Protein AF-A0A957C4C7-F1 (afdb_monomer)

pLDDT: mean 82.14, std 18.34, range [30.86, 97.81]

Mean predicted aligned error: 12.9 Å

Radius of gyration: 24.73 Å; Cα contacts (8 Å, |Δi|>4): 379; chains: 1; bounding box: 50×67×63 Å

Secondary structure (DSSP, 8-state):
--SS-EEEEEEETTTEEEEEEE----S--------------------PPEEEEE-S-HHHHHHHHHH--SSEEEEE-SHHHHHHHHHHH--SEEEEE--TT--PPPPHHHHTT-S-EEEE----HHHHHHHHT-SEEEEESP-HHHHHHHHHTTSS--EEEEE-S-HHHHHHHHHHHHHH-TT-EEEEESSHHHHHHHHHH---SEEEEEHHHHTTTHHHHHHHTSTT-TTS-EEEEEE------TTTT--EEEE-TT---HHHHHHHHHHHHHH------------------

Solvent-accessible surface area (backbone atoms only — not comparable to full-atom values): 17710 Å² total; per-residue (Å²): 134,93,64,87,43,52,76,53,73,54,72,45,93,96,78,49,74,50,79,47,74,48,66,70,76,85,72,84,81,76,79,77,70,81,81,76,91,73,85,87,79,96,74,86,78,78,79,60,51,28,28,36,32,42,42,73,35,66,66,48,55,52,53,47,48,74,75,42,77,80,42,49,74,43,81,32,70,51,77,85,56,43,64,61,48,44,72,71,54,62,37,72,31,36,38,32,65,44,65,43,86,61,79,77,69,86,54,66,74,60,37,72,69,65,43,37,34,34,42,33,50,67,86,48,48,51,57,53,9,60,77,63,74,36,74,35,43,44,54,56,83,82,48,54,67,61,52,42,59,56,51,57,74,72,52,89,66,42,34,35,37,35,30,27,68,50,65,68,60,46,51,49,51,50,51,36,47,44,71,67,38,76,76,47,46,73,46,83,18,60,45,70,70,51,35,58,54,45,53,75,77,48,80,51,54,31,38,37,31,25,51,82,61,36,68,90,38,60,57,57,58,60,45,47,70,40,91,90,43,64,81,48,47,32,38,38,47,28,69,68,73,57,82,68,77,59,58,69,60,49,51,78,48,80,46,44,69,89,56,78,55,73,68,56,51,52,54,48,49,53,54,49,57,74,70,57,74,88,81,80,80,74,75,78,72,81,78,78,81,82,75,91,129

Nearest PDB structures (foldseek):
  3cnb-assembly3_C  TM=6.548E-01  e=5.589E-04  Colwellia psychrerythraea 34H
  5lwk-assembly1_B  TM=5.799E-01  e=7.605E-02  Lacticaseibacillus paracasei
  5lwl-assembly1_B  TM=6.081E-01  e=1.322E-01  Lacticaseibacillus paracasei
  8vc9-assembly3_F  TM=7.702E-01  e=1.854E+00  Leptospira interrogans serovar Copenhageni
  6ymz-assembly5_E  TM=2.662E-01  e=9.433E-01  Pectobacterium atrosepticum SCRI1043

Foldseek 3Di:
DPAPKDWDKDDDPPPGIDIDIDGDDDDDDPPPDDDPDDDDDDDDDPPQAAEEEADQAVVVQVVCCVVPVRHDYDYDPDPVCVLVCCVVRVHQEYEYADDLPDPDDDDVVVQVSQHKYKYFHDDGQCVVCVVLVAQGEDAPPDALVNVLVVVVVLPDFQEEEEAALDPVVLVVVVVSVCVSDVSHHYHYDNELVSRVVVCVVDPGLEYEYECVRCPSPVSLVVQCVPPPRVPRHYYYYYHCPDPPPPVVSTDIDIDGNVDDDPVRVVVVVVVVVVVDDDDDPPPPDPPPPPDDD

Structure (mmCIF, N/CA/C/O backbone):
data_AF-A0A957C4C7-F1
#
_entry.id   AF-A0A957C4C7-F1
#
loop_
_atom_site.group_PDB
_atom_site.id
_atom_site.type_symbol
_atom_site.label_atom_id
_atom_site.label_alt_id
_atom_site.label_comp_id
_atom_site.label_asym_id
_atom_site.label_entity_id
_atom_site.label_seq_id
_atom_site.pdbx_PDB_ins_code
_atom_site.Cartn_x
_atom_site.Cartn_y
_atom_site.Cartn_z
_atom_site.occupancy
_atom_site.B_iso_or_equiv
_atom_site.auth_seq_id
_atom_site.auth_comp_id
_atom_site.auth_asym_id
_atom_site.auth_atom_id
_atom_site.pdbx_PDB_model_num
ATOM 1 N N . GLU A 1 1 ? -2.610 35.968 -12.569 1.00 49.56 1 GLU A N 1
ATOM 2 C CA . GLU A 1 1 ? -3.376 35.263 -13.619 1.00 49.56 1 GLU A CA 1
ATOM 3 C C . GLU A 1 1 ? -2.431 34.419 -14.480 1.00 49.56 1 GLU A C 1
ATOM 5 O O . GLU A 1 1 ? -1.895 34.923 -15.452 1.00 49.56 1 GLU A O 1
ATOM 10 N N . ALA A 1 2 ? -2.160 33.163 -14.102 1.00 53.53 2 ALA A N 1
ATOM 11 C CA . ALA A 1 2 ? -1.227 32.288 -14.839 1.00 53.53 2 ALA A CA 1
ATOM 12 C C . ALA A 1 2 ? -1.923 31.211 -15.703 1.00 53.53 2 ALA A C 1
ATOM 14 O O . ALA A 1 2 ? -1.260 30.520 -16.467 1.00 53.53 2 ALA A O 1
ATOM 15 N N . HIS A 1 3 ? -3.253 31.071 -15.600 1.00 52.88 3 HIS A N 1
ATOM 16 C CA . HIS A 1 3 ? -3.998 29.934 -16.169 1.00 52.88 3 HIS A CA 1
ATOM 17 C C . HIS A 1 3 ? -5.287 30.313 -16.927 1.00 52.88 3 HIS A C 1
ATOM 19 O O . HIS A 1 3 ? -6.131 29.455 -17.148 1.00 52.88 3 HIS A O 1
ATOM 25 N N . GLY A 1 4 ? -5.492 31.586 -17.298 1.00 64.62 4 GLY A N 1
ATOM 26 C CA . GLY A 1 4 ? -6.672 32.022 -18.077 1.00 64.62 4 GLY A CA 1
ATOM 27 C C . GLY A 1 4 ? -8.037 31.845 -17.386 1.00 64.62 4 GLY A C 1
ATOM 28 O O . GLY A 1 4 ? -9.076 31.985 -18.025 1.00 64.62 4 GLY A O 1
ATOM 29 N N . GLY A 1 5 ? -8.038 31.514 -16.094 1.00 74.31 5 GLY A N 1
ATOM 30 C CA . GLY A 1 5 ? -9.217 31.333 -15.253 1.00 74.31 5 GLY A CA 1
ATOM 31 C C . GLY A 1 5 ? -9.518 32.525 -14.340 1.00 74.31 5 GLY A C 1
ATOM 32 O O . GLY A 1 5 ? -8.699 33.434 -14.220 1.00 74.31 5 GLY A O 1
ATOM 33 N N . ARG A 1 6 ? -10.680 32.519 -13.670 1.00 79.69 6 ARG A N 1
ATOM 34 C CA . ARG A 1 6 ? -11.101 33.559 -12.702 1.00 79.69 6 ARG A CA 1
ATOM 35 C C . ARG A 1 6 ? -11.169 33.000 -11.287 1.00 79.69 6 ARG A C 1
ATOM 37 O O . ARG A 1 6 ? -11.641 31.884 -11.127 1.00 79.69 6 ARG A O 1
ATOM 44 N N . ILE A 1 7 ? -10.782 33.784 -10.282 1.00 85.69 7 ILE A N 1
ATOM 45 C CA . ILE A 1 7 ? -10.950 33.475 -8.850 1.00 85.69 7 ILE A CA 1
ATOM 46 C C . ILE A 1 7 ? -11.727 34.629 -8.206 1.00 85.69 7 ILE A C 1
ATOM 48 O O . ILE A 1 7 ? -11.418 35.786 -8.485 1.00 85.69 7 ILE A O 1
ATOM 52 N N . TRP A 1 8 ? -12.719 34.339 -7.366 1.00 89.00 8 TRP A N 1
ATOM 53 C CA . TRP A 1 8 ? -13.460 35.330 -6.581 1.00 89.00 8 TRP A CA 1
ATOM 54 C C . TRP A 1 8 ? -13.887 34.755 -5.227 1.00 89.00 8 TRP A C 1
ATOM 56 O O . TRP A 1 8 ? -13.822 33.547 -4.995 1.00 89.00 8 TRP A O 1
ATOM 66 N N . VAL A 1 9 ? -14.298 35.634 -4.316 1.00 84.44 9 VAL A N 1
ATOM 67 C CA . VAL A 1 9 ? -14.728 35.268 -2.966 1.00 84.44 9 VAL A CA 1
ATOM 68 C C . VAL A 1 9 ? -16.061 35.927 -2.647 1.00 84.44 9 VAL A C 1
ATOM 70 O O . VAL A 1 9 ? -16.264 37.106 -2.930 1.00 84.44 9 VAL A O 1
ATOM 73 N N . GLU A 1 10 ? -16.951 35.159 -2.036 1.00 86.81 10 GLU A N 1
ATOM 74 C CA . GLU A 1 10 ? -18.190 35.636 -1.434 1.00 86.81 10 GLU A CA 1
ATOM 75 C C . GLU A 1 10 ? -18.056 35.432 0.075 1.00 86.81 10 GLU A C 1
ATOM 77 O O . GLU A 1 10 ? -17.900 34.305 0.542 1.00 86.81 10 GLU A O 1
ATOM 82 N N . SER A 1 11 ? -18.034 36.518 0.847 1.00 83.44 11 SER A N 1
ATOM 83 C CA . SER A 1 11 ? -17.864 36.460 2.300 1.00 83.44 11 SER A CA 1
ATOM 84 C C . SER A 1 11 ? -18.913 37.313 2.992 1.00 83.44 11 SER A C 1
ATOM 86 O O . SER A 1 11 ? -19.169 38.446 2.581 1.00 83.44 11 SER A O 1
ATOM 88 N N . GLN A 1 12 ? -19.497 36.759 4.054 1.00 83.38 12 GLN A N 1
ATOM 89 C CA . GLN A 1 12 ? -20.338 37.488 4.990 1.00 83.38 12 GLN A CA 1
ATOM 90 C C . GLN A 1 12 ? -19.834 37.226 6.411 1.00 83.38 12 GLN A C 1
ATOM 92 O O . GLN A 1 12 ? -19.700 36.078 6.850 1.00 83.38 12 GLN A O 1
ATOM 97 N N . GLU A 1 13 ? -19.547 38.309 7.131 1.00 74.56 13 GLU A N 1
ATOM 98 C CA . GLU A 1 13 ? -19.012 38.266 8.488 1.00 74.56 13 GLU A CA 1
ATOM 99 C C . GLU A 1 13 ? -19.957 37.486 9.419 1.00 74.56 13 GLU A C 1
ATOM 101 O O . GLU A 1 13 ? -21.163 37.731 9.458 1.00 74.56 13 GLU A O 1
ATOM 106 N N . GLY A 1 14 ? -19.415 36.485 10.118 1.00 76.00 14 GLY A N 1
ATOM 107 C CA . GLY A 1 14 ? -20.173 35.588 11.000 1.00 76.00 14 GLY A CA 1
ATOM 108 C C . GLY A 1 14 ? -20.881 34.404 10.321 1.00 76.00 14 GLY A C 1
ATOM 109 O O . GLY A 1 14 ? -21.381 33.537 11.033 1.00 76.00 14 GLY A O 1
ATOM 110 N N . VAL A 1 15 ? -20.899 34.319 8.983 1.00 84.50 15 VAL A N 1
ATOM 111 C CA . VAL A 1 15 ? -21.521 33.208 8.221 1.00 84.50 15 VAL A CA 1
ATOM 112 C C . VAL A 1 15 ? -20.468 32.339 7.523 1.00 84.50 15 VAL A C 1
ATOM 114 O O . VAL A 1 15 ? -20.654 31.131 7.389 1.00 84.50 15 VAL A O 1
ATOM 117 N N . GLY A 1 16 ? -19.338 32.936 7.128 1.00 63.22 16 GLY A N 1
ATOM 118 C CA . GLY A 1 16 ? -18.210 32.249 6.495 1.00 63.22 16 GLY A CA 1
ATOM 119 C C . GLY A 1 16 ? -17.818 32.860 5.148 1.00 63.22 16 GLY A C 1
ATOM 120 O O . GLY A 1 16 ? -18.358 33.885 4.728 1.00 63.22 16 GLY A O 1
ATOM 121 N N . SER A 1 17 ? -16.863 32.220 4.470 1.00 77.19 17 SER A N 1
ATOM 122 C CA . SER A 1 17 ? -16.355 32.656 3.163 1.00 77.19 17 SER A CA 1
ATOM 123 C C . SER A 1 17 ? -16.366 31.499 2.166 1.00 77.19 17 SER A C 1
ATOM 125 O O . SER A 1 17 ? -15.864 30.417 2.466 1.00 77.19 17 SER A O 1
ATOM 127 N N . CYS A 1 18 ? -16.896 31.738 0.969 1.00 64.44 18 CYS A N 1
ATOM 128 C CA . CYS A 1 18 ? -16.849 30.827 -0.167 1.00 64.44 18 CYS A CA 1
ATOM 129 C C . CYS A 1 18 ? -15.839 31.346 -1.195 1.00 64.44 18 CYS A C 1
ATOM 131 O O . CYS A 1 18 ? -16.008 32.428 -1.754 1.00 64.44 18 CYS A O 1
ATOM 133 N N . PHE A 1 19 ? -14.783 30.573 -1.445 1.00 83.50 19 PHE A N 1
ATOM 134 C CA . PHE A 1 19 ? -13.795 30.869 -2.479 1.00 83.50 19 PHE A CA 1
ATOM 135 C C . PHE A 1 19 ? -14.134 30.056 -3.720 1.00 83.50 19 PHE A C 1
ATOM 137 O O . PHE A 1 19 ? -14.143 28.826 -3.674 1.00 83.50 19 PHE A O 1
ATOM 144 N N . THR A 1 20 ? -14.391 30.740 -4.827 1.00 73.19 20 THR A N 1
ATOM 145 C CA . THR A 1 20 ? -14.735 30.102 -6.095 1.00 73.19 20 THR A CA 1
ATOM 146 C C . THR A 1 20 ? -13.666 30.407 -7.125 1.00 73.19 20 THR A C 1
ATOM 148 O O . THR A 1 20 ? -13.131 31.515 -7.188 1.00 73.19 20 THR A O 1
ATOM 151 N N . PHE A 1 21 ? -13.358 29.425 -7.962 1.00 80.19 21 PHE A N 1
ATOM 152 C CA . PHE A 1 21 ? -12.539 29.650 -9.136 1.00 80.19 21 PHE A CA 1
ATOM 153 C C . PHE A 1 21 ? -13.070 28.891 -10.349 1.00 80.19 21 PHE A C 1
ATOM 155 O O . PHE A 1 21 ? -13.768 27.889 -10.235 1.00 80.19 21 PHE A O 1
ATOM 162 N N . SER A 1 22 ? -12.718 29.388 -11.527 1.00 76.75 22 SER A N 1
ATOM 163 C CA . SER A 1 22 ? -12.968 28.782 -12.829 1.00 76.75 22 SER A CA 1
ATOM 164 C C . SER A 1 22 ? -11.637 28.669 -13.552 1.00 76.75 22 SER A C 1
ATOM 166 O O . SER A 1 22 ? -10.853 29.614 -13.529 1.00 76.75 22 SER A O 1
ATOM 168 N N . LEU A 1 23 ? -11.373 27.530 -14.185 1.00 78.12 23 LEU A N 1
ATOM 169 C CA . LEU A 1 23 ? -10.228 27.339 -15.070 1.00 78.12 23 LEU A CA 1
ATOM 170 C C . LEU A 1 23 ? -10.758 26.932 -16.450 1.00 78.12 23 LEU A C 1
ATOM 172 O O . LEU A 1 23 ? -11.674 26.109 -16.516 1.00 78.12 23 LEU A O 1
ATOM 176 N N . PRO A 1 24 ? -10.224 27.492 -17.547 1.00 61.44 24 PRO A N 1
ATOM 177 C CA . PRO A 1 24 ? -10.548 27.020 -18.881 1.00 61.44 24 PRO A CA 1
ATOM 178 C C . PRO A 1 24 ? -10.037 25.585 -19.031 1.00 61.44 24 PRO A C 1
ATOM 180 O O . PRO A 1 24 ? -8.847 25.315 -18.886 1.00 61.44 24 PRO A O 1
ATOM 183 N N . ILE A 1 25 ? -10.952 24.657 -19.303 1.00 65.50 25 ILE A N 1
ATOM 184 C CA . ILE A 1 25 ? -10.604 23.281 -19.647 1.00 65.50 25 ILE A CA 1
ATOM 185 C C . ILE A 1 25 ? -10.166 23.236 -21.111 1.00 65.50 25 ILE A C 1
ATOM 187 O O . ILE A 1 25 ? -10.980 23.351 -22.029 1.00 65.50 25 ILE A O 1
ATOM 191 N N . SER A 1 26 ? -8.865 23.089 -21.333 1.00 53.16 26 SER A N 1
ATOM 192 C CA . SER A 1 26 ? -8.361 22.633 -22.622 1.00 53.16 26 SER A CA 1
ATOM 193 C C . SER A 1 26 ? -8.561 21.122 -22.668 1.00 53.16 26 SER A C 1
ATOM 195 O O . SER A 1 26 ? -7.967 20.405 -21.874 1.00 53.16 26 SER A O 1
ATOM 197 N N . GLU A 1 27 ? -9.413 20.689 -23.596 1.00 49.22 27 GLU A N 1
ATOM 198 C CA . GLU A 1 27 ? -9.791 19.305 -23.917 1.00 49.22 27 GLU A CA 1
ATOM 199 C C . GLU A 1 27 ? -11.030 18.742 -23.201 1.00 49.22 27 GLU A C 1
ATOM 201 O O . GLU A 1 27 ? -11.250 18.844 -21.996 1.00 49.22 27 GLU A O 1
ATOM 206 N N . ARG A 1 28 ? -11.911 18.181 -24.037 1.00 41.81 28 ARG A N 1
ATOM 207 C CA . ARG A 1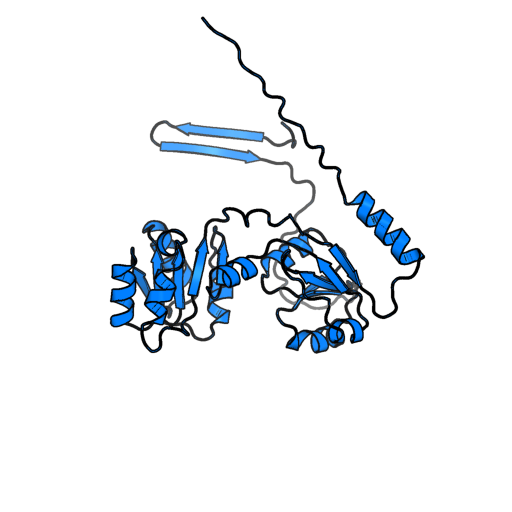 28 ? -13.214 17.631 -23.673 1.00 41.81 28 ARG A CA 1
ATOM 208 C C . ARG A 1 28 ? -13.008 16.371 -22.840 1.00 41.81 28 ARG A C 1
ATOM 210 O O . ARG A 1 28 ? -12.652 15.328 -23.381 1.00 41.81 28 ARG A O 1
ATOM 217 N N . PHE A 1 29 ? -13.339 16.435 -21.557 1.00 37.78 29 PHE A N 1
ATOM 218 C CA . PHE A 1 29 ? -13.616 15.236 -20.778 1.00 37.78 29 PHE A CA 1
ATOM 219 C C . PHE A 1 29 ? -14.846 14.544 -21.377 1.00 37.78 29 PHE A C 1
ATOM 221 O O . PHE A 1 29 ? -15.978 14.996 -21.197 1.00 37.78 29 PHE A O 1
ATOM 228 N N . TYR A 1 30 ? -14.639 13.449 -22.108 1.00 37.53 30 TYR A N 1
ATOM 229 C CA . TYR A 1 30 ? -15.718 12.501 -22.345 1.00 37.53 30 TYR A CA 1
ATOM 230 C C . TYR A 1 30 ? -16.037 11.847 -21.004 1.00 37.53 30 TYR A C 1
ATOM 232 O O . TYR A 1 30 ? -15.312 10.974 -20.532 1.00 37.53 30 TYR A O 1
ATOM 240 N N . VAL A 1 31 ? -17.135 12.275 -20.385 1.00 34.81 31 VAL A N 1
ATOM 241 C CA . VAL A 1 31 ? -17.817 11.467 -19.377 1.00 34.81 31 VAL A CA 1
ATOM 242 C C . VAL A 1 31 ? -18.248 10.195 -20.104 1.00 34.81 31 VAL A C 1
ATOM 244 O O . VAL A 1 31 ? -19.222 10.211 -20.858 1.00 34.81 31 VAL A O 1
ATOM 247 N N . GLN A 1 32 ? -17.482 9.112 -19.963 1.00 34.38 32 GLN A N 1
ATOM 248 C CA . GLN A 1 32 ? -17.913 7.810 -20.453 1.00 34.38 32 GLN A CA 1
ATOM 249 C C . GLN A 1 32 ? -19.150 7.413 -19.651 1.00 34.38 32 GLN A C 1
ATOM 251 O O . GLN A 1 32 ? -19.082 7.024 -18.486 1.00 34.38 32 GLN A O 1
ATOM 256 N N . SER A 1 33 ? -20.304 7.566 -20.289 1.00 38.84 33 SER A N 1
ATOM 257 C CA . SER A 1 33 ? -21.514 6.867 -19.900 1.00 38.84 33 SER A CA 1
ATOM 258 C C . SER A 1 33 ? -21.219 5.368 -19.942 1.00 38.84 33 SER A C 1
ATOM 260 O O . SER A 1 33 ? -20.625 4.860 -20.893 1.00 38.84 33 SER A O 1
ATOM 262 N N . VAL A 1 34 ? -21.602 4.665 -18.877 1.00 31.73 34 VAL A N 1
ATOM 263 C CA . VAL A 1 34 ? -21.545 3.202 -18.800 1.00 31.73 34 VAL A CA 1
ATOM 264 C C . VAL A 1 34 ? -22.246 2.635 -20.044 1.00 31.73 34 VAL A C 1
ATOM 266 O O . VAL A 1 34 ? -23.423 2.956 -20.243 1.00 31.73 34 VAL A O 1
ATOM 269 N N . PRO A 1 35 ? -21.590 1.824 -20.899 1.00 36.56 35 PRO A N 1
ATOM 270 C CA . PRO A 1 35 ? -22.237 1.343 -22.106 1.00 36.56 35 PRO A CA 1
ATOM 271 C C . PRO A 1 35 ? -23.302 0.321 -21.722 1.00 36.56 35 PRO A C 1
ATOM 273 O O . PRO A 1 35 ? -23.011 -0.774 -21.239 1.00 36.56 35 PRO A O 1
ATOM 276 N N . THR A 1 36 ? -24.560 0.678 -21.961 1.00 34.53 36 THR A N 1
ATOM 277 C CA . THR A 1 36 ? -25.647 -0.291 -22.065 1.00 34.53 36 THR A CA 1
ATOM 278 C C . THR A 1 36 ? -25.354 -1.145 -23.295 1.00 34.53 36 THR A C 1
ATOM 280 O O . THR A 1 36 ? -25.218 -0.617 -24.397 1.00 34.53 36 THR A O 1
ATOM 283 N N . GLN A 1 37 ? -25.199 -2.456 -23.115 1.00 44.81 37 GLN A N 1
ATOM 284 C CA . GLN A 1 37 ? -24.859 -3.356 -24.211 1.00 44.81 37 GLN A CA 1
ATOM 285 C C . GLN A 1 37 ? -25.942 -3.348 -25.297 1.00 44.81 37 GLN A C 1
ATOM 287 O O . GLN A 1 37 ? -27.057 -3.821 -25.080 1.00 44.81 37 GLN A O 1
ATOM 292 N N . LYS A 1 38 ? -25.583 -2.865 -26.487 1.00 33.25 38 LYS A N 1
ATOM 293 C CA . LYS A 1 38 ? -26.181 -3.258 -27.764 1.00 33.25 38 LYS A CA 1
ATOM 294 C C . LYS A 1 38 ? -25.052 -3.421 -28.773 1.00 33.25 38 LYS A C 1
ATOM 296 O O . LYS A 1 38 ? -24.172 -2.574 -28.861 1.00 33.25 38 LYS A O 1
ATOM 301 N N . GLY A 1 39 ? -25.042 -4.581 -29.421 1.00 32.56 39 GLY A N 1
ATOM 302 C CA . GLY A 1 39 ? -23.918 -5.076 -30.201 1.00 32.56 39 GLY A CA 1
ATOM 303 C C . GLY A 1 39 ? -23.710 -4.399 -31.551 1.00 32.56 39 GLY A C 1
ATOM 304 O O . GLY A 1 39 ? -24.588 -3.713 -32.066 1.00 32.56 39 GLY A O 1
ATOM 305 N N . GLY A 1 40 ? -22.543 -4.719 -32.112 1.00 36.94 40 GLY A N 1
ATOM 306 C CA . GLY A 1 40 ? -22.198 -4.554 -33.518 1.00 36.94 40 GLY A CA 1
ATOM 307 C C . GLY A 1 40 ? -21.524 -3.232 -33.860 1.00 36.94 40 GLY A C 1
ATOM 308 O O . GLY A 1 40 ? -22.193 -2.345 -34.366 1.00 36.94 40 GLY A O 1
ATOM 309 N N . ASP A 1 41 ? -20.206 -3.150 -33.663 1.00 30.86 41 ASP A N 1
ATOM 310 C CA . ASP A 1 41 ? -19.316 -2.825 -34.784 1.00 30.86 41 ASP A CA 1
ATOM 311 C C . ASP A 1 41 ? -17.882 -3.296 -34.496 1.00 30.86 41 ASP A C 1
ATOM 313 O O . ASP A 1 41 ? -17.333 -3.076 -33.413 1.00 30.86 41 ASP A O 1
ATOM 317 N N . LEU A 1 42 ? -17.311 -4.027 -35.450 1.00 48.09 42 LEU A N 1
ATOM 318 C CA . LEU A 1 42 ? -15.925 -4.482 -35.446 1.00 48.09 42 LEU A CA 1
ATOM 319 C C . LEU A 1 42 ? -15.092 -3.366 -36.070 1.00 48.09 42 LEU A C 1
ATOM 321 O O . LEU A 1 42 ? -14.896 -3.375 -37.280 1.00 48.09 42 LEU A O 1
ATOM 325 N N . ASP A 1 43 ? -14.609 -2.423 -35.261 1.00 37.47 43 ASP A N 1
ATOM 326 C CA . ASP A 1 43 ? -13.706 -1.388 -35.764 1.00 37.47 43 ASP A CA 1
ATOM 327 C C . ASP A 1 43 ? -12.556 -1.097 -34.781 1.00 37.47 43 ASP A C 1
ATOM 329 O O . ASP A 1 43 ? -12.729 -0.578 -33.679 1.00 37.47 43 ASP A O 1
ATOM 333 N N . ASN A 1 44 ? -11.368 -1.537 -35.200 1.00 37.97 44 ASN A N 1
ATOM 334 C CA . ASN A 1 44 ? -10.039 -1.027 -34.867 1.00 37.97 44 ASN A CA 1
ATOM 335 C C . ASN A 1 44 ? -9.725 -0.700 -33.387 1.00 37.97 44 ASN A C 1
ATOM 337 O O . ASN A 1 44 ? -9.347 0.422 -33.045 1.00 37.97 44 ASN A O 1
ATOM 341 N N . LYS A 1 45 ? -9.772 -1.700 -32.493 1.00 43.97 45 LYS A N 1
ATOM 342 C CA . LYS A 1 45 ? -8.971 -1.630 -31.260 1.00 43.97 45 LYS A CA 1
ATOM 343 C C . LYS A 1 45 ? -7.502 -1.734 -31.659 1.00 43.97 45 LYS A C 1
ATOM 345 O O . LYS A 1 45 ? -7.012 -2.834 -31.895 1.00 43.97 45 LYS A O 1
ATOM 350 N N . THR A 1 46 ? -6.796 -0.610 -31.708 1.00 47.09 46 THR A N 1
ATOM 351 C CA . THR A 1 46 ? -5.351 -0.607 -31.479 1.00 47.09 46 THR A CA 1
ATOM 352 C C . THR A 1 46 ? -5.117 -1.347 -30.164 1.00 47.09 46 THR A C 1
ATOM 354 O O . THR A 1 46 ? -5.437 -0.839 -29.092 1.00 47.09 46 THR A O 1
ATOM 357 N N . THR A 1 47 ? -4.673 -2.602 -30.236 1.00 57.84 47 THR A N 1
ATOM 358 C CA . THR A 1 47 ? -4.211 -3.354 -29.068 1.00 57.84 47 THR A CA 1
ATOM 359 C C . THR A 1 47 ? -3.074 -2.550 -28.466 1.00 57.84 47 THR A C 1
ATOM 361 O O . THR A 1 47 ? -1.996 -2.485 -29.052 1.00 57.84 47 THR A O 1
ATOM 364 N N . ARG A 1 48 ? -3.346 -1.854 -27.359 1.00 68.31 48 ARG A N 1
ATOM 365 C CA . ARG A 1 48 ? -2.303 -1.181 -26.596 1.00 68.31 48 ARG A CA 1
ATOM 366 C C . ARG A 1 48 ? -1.407 -2.250 -26.002 1.00 68.31 48 ARG A C 1
ATOM 368 O O . ARG A 1 48 ? -1.886 -3.253 -25.476 1.00 68.31 48 ARG A O 1
ATOM 375 N N . ASP A 1 49 ? -0.112 -2.027 -26.129 1.00 89.31 49 ASP A N 1
ATOM 376 C CA . ASP A 1 49 ? 0.888 -2.884 -25.524 1.00 89.31 49 ASP A CA 1
ATOM 377 C C . ASP A 1 49 ? 0.764 -2.807 -23.993 1.00 89.31 49 ASP A C 1
ATOM 379 O O . ASP A 1 49 ? 0.521 -1.739 -23.423 1.00 89.31 49 ASP A O 1
ATOM 383 N N . TYR A 1 50 ? 0.942 -3.941 -23.318 1.00 94.69 50 TYR A N 1
ATOM 384 C CA . TYR A 1 50 ? 0.880 -4.002 -21.861 1.00 94.69 50 TYR A CA 1
ATOM 385 C C . TYR A 1 50 ? 2.236 -3.707 -21.225 1.00 94.69 50 TYR A C 1
ATOM 387 O O . TYR A 1 50 ? 3.287 -4.106 -21.732 1.00 94.69 50 TYR A O 1
ATOM 395 N N . VAL A 1 51 ? 2.210 -3.082 -20.052 1.00 96.50 51 VAL A N 1
ATOM 396 C CA . VAL A 1 51 ? 3.360 -3.002 -19.143 1.00 96.50 51 VAL A CA 1
ATOM 397 C C . VAL A 1 51 ? 2.912 -3.499 -17.777 1.00 96.50 51 VAL A C 1
ATOM 399 O O . VAL A 1 51 ? 1.898 -3.059 -17.234 1.00 96.50 51 VAL A O 1
ATOM 402 N N . LEU A 1 52 ? 3.663 -4.441 -17.211 1.00 97.06 52 LEU A N 1
ATOM 403 C CA . LEU A 1 52 ? 3.395 -4.924 -15.861 1.00 97.06 52 LEU A CA 1
ATOM 404 C C . LEU A 1 52 ? 4.074 -4.009 -14.848 1.00 97.06 52 LEU A C 1
ATOM 406 O O . LEU A 1 52 ? 5.208 -3.588 -15.056 1.00 97.06 52 LEU A O 1
ATOM 410 N N . VAL A 1 53 ? 3.407 -3.735 -13.731 1.00 97.00 53 VAL A N 1
ATOM 411 C CA . VAL A 1 53 ? 3.956 -2.938 -12.630 1.00 97.00 53 VAL A CA 1
ATOM 412 C C . VAL A 1 53 ? 3.943 -3.773 -11.359 1.00 97.00 53 VAL A C 1
ATOM 414 O O . VAL A 1 53 ? 2.884 -4.005 -10.779 1.00 97.00 53 VAL A O 1
ATOM 417 N N . LEU A 1 54 ? 5.115 -4.225 -10.918 1.00 94.75 54 LEU A N 1
ATOM 418 C CA . LEU A 1 54 ? 5.285 -4.882 -9.634 1.00 94.75 54 LEU A CA 1
ATOM 419 C C . LEU A 1 54 ? 5.272 -3.851 -8.505 1.00 94.75 54 LEU A C 1
ATOM 421 O O . LEU A 1 54 ? 6.278 -3.194 -8.231 1.00 94.75 54 LEU A O 1
ATOM 425 N N . GLU A 1 55 ? 4.127 -3.749 -7.846 1.00 92.88 55 GLU A N 1
ATOM 426 C CA . GLU A 1 55 ? 3.876 -2.789 -6.782 1.00 92.88 55 GLU A CA 1
ATOM 427 C C . GLU A 1 55 ? 2.657 -3.218 -5.954 1.00 92.88 55 GLU A C 1
ATOM 429 O O . GLU A 1 55 ? 1.631 -3.646 -6.491 1.00 92.88 55 GLU A O 1
ATOM 434 N N . LYS A 1 56 ? 2.754 -3.073 -4.630 1.00 89.50 56 LYS A N 1
ATOM 435 C CA . LYS A 1 56 ? 1.672 -3.353 -3.680 1.00 89.50 56 LYS A CA 1
ATOM 436 C C . LYS A 1 56 ? 0.678 -2.190 -3.585 1.00 89.50 56 LYS A C 1
ATOM 438 O O . LYS A 1 56 ? -0.512 -2.445 -3.408 1.00 89.50 56 LYS A O 1
ATOM 443 N N . ASP A 1 57 ? 1.144 -0.951 -3.714 1.00 88.50 57 ASP A N 1
ATOM 444 C CA . ASP A 1 57 ? 0.339 0.270 -3.652 1.00 88.50 57 ASP A CA 1
ATOM 445 C C . ASP A 1 57 ? -0.305 0.625 -5.015 1.00 88.50 57 ASP A C 1
ATOM 447 O O . ASP A 1 57 ? 0.380 1.058 -5.947 1.00 88.50 57 ASP A O 1
ATOM 451 N N . PRO A 1 58 ? -1.636 0.485 -5.171 1.00 86.94 58 PRO A N 1
ATOM 452 C CA . PRO A 1 58 ? -2.319 0.827 -6.421 1.00 86.94 58 PRO A CA 1
ATOM 453 C C . PRO A 1 58 ? -2.250 2.324 -6.779 1.00 86.94 58 PRO A C 1
ATOM 455 O O . PRO A 1 58 ? -2.421 2.675 -7.952 1.00 86.94 58 PRO A O 1
ATOM 458 N N . ALA A 1 59 ? -1.983 3.216 -5.818 1.00 85.69 59 ALA A N 1
ATOM 459 C CA . ALA A 1 59 ? -1.843 4.646 -6.088 1.00 85.69 59 ALA A CA 1
ATOM 460 C C . ALA A 1 59 ? -0.614 4.945 -6.962 1.00 85.69 59 ALA A C 1
ATOM 462 O O . ALA A 1 59 ? -0.677 5.811 -7.833 1.00 85.69 59 ALA A O 1
ATOM 463 N N . VAL A 1 60 ? 0.469 4.179 -6.808 1.00 90.75 60 VAL A N 1
ATOM 464 C CA . VAL A 1 60 ? 1.671 4.283 -7.653 1.00 90.75 60 VAL A CA 1
ATOM 465 C C . VAL A 1 60 ? 1.372 3.853 -9.088 1.00 90.75 60 VAL A C 1
ATOM 467 O O . VAL A 1 60 ? 1.800 4.509 -10.035 1.00 90.75 60 VAL A O 1
ATOM 470 N N . VAL A 1 61 ? 0.586 2.789 -9.273 1.00 92.81 61 VAL A N 1
ATOM 471 C CA . VAL A 1 61 ? 0.162 2.350 -10.613 1.00 92.81 61 VAL A CA 1
ATOM 472 C C . VAL A 1 61 ? -0.713 3.417 -11.268 1.00 92.81 61 VAL A C 1
ATOM 474 O O . VAL A 1 61 ? -0.517 3.736 -12.435 1.00 92.81 61 VAL A O 1
ATOM 477 N N . THR A 1 62 ? -1.615 4.033 -10.500 1.00 89.6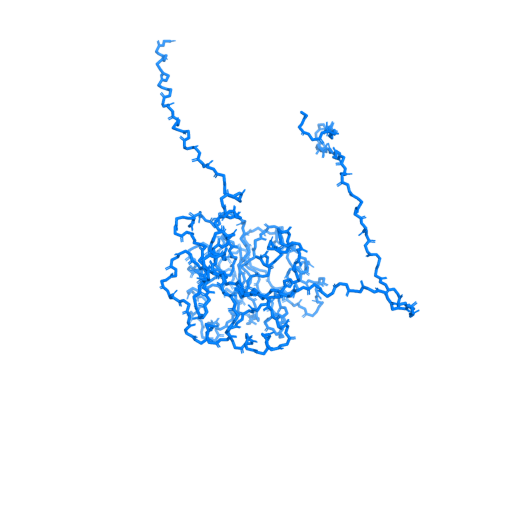2 62 THR A N 1
ATOM 478 C CA . THR A 1 62 ? -2.450 5.153 -10.967 1.00 89.62 62 THR A CA 1
ATOM 479 C C . THR A 1 62 ? -1.596 6.368 -11.355 1.00 89.62 62 THR A C 1
ATOM 481 O O . THR A 1 62 ? -1.834 6.992 -12.388 1.00 89.62 62 THR A O 1
ATOM 484 N N . LEU A 1 63 ? -0.563 6.688 -10.564 1.00 90.00 63 LEU A N 1
ATOM 485 C CA . LEU A 1 63 ? 0.402 7.747 -10.872 1.00 90.00 63 LEU A CA 1
ATOM 486 C C . LEU A 1 63 ? 1.135 7.471 -12.190 1.00 90.00 63 LEU A C 1
ATOM 488 O O . LEU A 1 63 ? 1.269 8.374 -13.017 1.00 90.00 63 LEU A O 1
ATOM 492 N N . LEU A 1 64 ? 1.590 6.233 -12.393 1.00 93.56 64 LEU A N 1
ATOM 493 C CA . LEU A 1 64 ? 2.245 5.813 -13.628 1.00 93.56 64 LEU A CA 1
A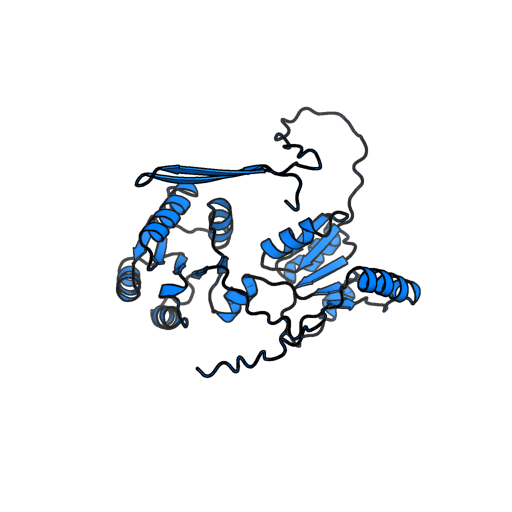TOM 494 C C . LEU A 1 64 ? 1.287 5.882 -14.822 1.00 93.56 64 LEU A C 1
ATOM 496 O O . LEU A 1 64 ? 1.664 6.437 -15.847 1.00 93.56 64 LEU A O 1
ATOM 500 N N . GLN A 1 65 ? 0.045 5.410 -14.684 1.00 92.12 65 GLN A N 1
ATOM 501 C CA . GLN A 1 65 ? -0.979 5.470 -15.739 1.00 92.12 65 GLN A CA 1
ATOM 502 C C . GLN A 1 65 ? -1.271 6.910 -16.181 1.00 92.12 65 GLN A C 1
ATOM 504 O O . GLN A 1 65 ? -1.541 7.158 -17.352 1.00 92.12 65 GLN A O 1
ATOM 509 N N . HIS A 1 66 ? -1.193 7.874 -15.259 1.00 89.94 66 HIS A N 1
ATOM 510 C CA . HIS A 1 66 ? -1.365 9.288 -15.588 1.00 89.94 66 HIS A CA 1
ATOM 511 C C . HIS A 1 66 ? -0.237 9.828 -16.484 1.00 89.94 66 HIS A C 1
ATOM 513 O O . HIS A 1 66 ? -0.482 10.693 -17.320 1.00 89.94 66 HIS A O 1
ATOM 519 N N . HIS A 1 67 ? 0.995 9.337 -16.313 1.00 88.62 67 HIS A N 1
ATOM 520 C CA . HIS A 1 67 ? 2.177 9.839 -17.025 1.00 88.62 67 HIS A CA 1
ATOM 521 C C . HIS A 1 67 ? 2.574 8.986 -18.238 1.00 88.62 67 HIS A C 1
ATOM 523 O O . HIS A 1 67 ? 3.270 9.474 -19.123 1.00 88.62 67 HIS A O 1
ATOM 529 N N . ILE A 1 68 ? 2.148 7.724 -18.282 1.00 89.44 68 ILE A N 1
ATOM 530 C CA . ILE A 1 68 ? 2.462 6.753 -19.329 1.00 89.44 68 ILE A CA 1
ATOM 531 C C . ILE A 1 68 ? 1.150 6.375 -20.021 1.00 89.44 68 ILE A C 1
ATOM 533 O O . ILE A 1 68 ? 0.442 5.474 -19.582 1.00 89.44 68 ILE A O 1
ATOM 537 N N . SER A 1 69 ? 0.810 7.098 -21.088 1.00 83.19 69 SER A N 1
ATOM 538 C CA . SER A 1 69 ? -0.497 6.990 -21.760 1.00 83.19 69 SER A CA 1
ATOM 539 C C . SER A 1 69 ? -0.536 5.967 -22.900 1.00 83.19 69 SER A C 1
ATOM 541 O O . SER A 1 69 ? -1.618 5.539 -23.306 1.00 83.19 69 SER A O 1
ATOM 543 N N . ASP A 1 70 ? 0.633 5.594 -23.424 1.00 88.50 70 ASP A N 1
ATOM 544 C CA . ASP A 1 70 ? 0.765 4.741 -24.613 1.00 88.50 70 ASP A CA 1
ATOM 545 C C . ASP A 1 70 ? 0.621 3.242 -24.303 1.00 88.50 70 ASP A C 1
ATOM 547 O O . ASP A 1 70 ? 0.437 2.436 -25.216 1.00 88.50 70 ASP A O 1
ATOM 551 N N . PHE A 1 71 ? 0.674 2.872 -23.020 1.00 92.44 71 PHE A N 1
ATOM 552 C CA . PHE A 1 71 ? 0.649 1.488 -22.553 1.00 92.44 71 PHE A CA 1
ATOM 553 C C . PHE A 1 71 ? -0.493 1.251 -21.570 1.00 92.44 71 PHE A C 1
ATOM 555 O O . PHE A 1 71 ? -0.788 2.093 -20.720 1.00 92.44 71 PHE A O 1
ATOM 562 N N . ASP A 1 72 ? -1.081 0.060 -21.628 1.00 93.62 72 ASP A N 1
ATOM 563 C CA . ASP A 1 72 ? -2.020 -0.384 -20.604 1.00 93.62 72 ASP A CA 1
ATOM 564 C C . ASP A 1 72 ? -1.226 -0.969 -19.421 1.00 93.62 72 ASP A C 1
ATOM 566 O O . ASP A 1 72 ? -0.581 -2.017 -19.529 1.00 93.62 72 ASP A O 1
ATOM 570 N N . LEU A 1 73 ? -1.239 -0.271 -18.278 1.00 95.31 73 LEU A N 1
ATOM 571 C CA . LEU A 1 73 ? -0.510 -0.708 -17.083 1.00 95.31 73 LEU A CA 1
ATOM 572 C C . LEU A 1 73 ? -1.326 -1.702 -16.257 1.00 95.31 73 LEU A C 1
ATOM 574 O O . LEU A 1 73 ? -2.448 -1.397 -15.841 1.00 95.31 73 LEU A O 1
ATOM 578 N N . VAL A 1 74 ? -0.724 -2.849 -15.942 1.00 95.06 74 VAL A N 1
ATOM 579 C CA . VAL A 1 74 ? -1.340 -3.911 -15.135 1.00 95.06 74 VAL A CA 1
ATOM 580 C C . VAL A 1 74 ? -0.556 -4.109 -13.838 1.00 95.06 74 VAL A C 1
ATOM 582 O O . VAL A 1 74 ? 0.639 -4.403 -13.856 1.00 95.06 74 VAL A O 1
ATOM 585 N N . GLN A 1 75 ? -1.233 -3.972 -12.694 1.00 95.19 75 GLN A N 1
ATOM 586 C CA . GLN A 1 75 ? -0.619 -4.156 -11.377 1.00 95.19 75 GLN A CA 1
ATOM 587 C C . GLN A 1 75 ? -0.333 -5.636 -11.089 1.00 95.19 75 GLN A C 1
ATOM 589 O O . GLN A 1 75 ? -1.232 -6.473 -11.140 1.00 95.19 75 GLN A O 1
ATOM 594 N N . VAL A 1 76 ? 0.891 -5.926 -10.657 1.00 94.69 76 VAL A N 1
ATOM 595 C CA . VAL A 1 76 ? 1.328 -7.204 -10.093 1.00 94.69 76 VAL A CA 1
ATOM 596 C C . VAL A 1 76 ? 1.712 -6.958 -8.634 1.00 94.69 76 VAL A C 1
ATOM 598 O O . VAL A 1 76 ? 2.633 -6.204 -8.348 1.00 94.69 76 VAL A O 1
ATOM 601 N N . ARG A 1 77 ? 1.019 -7.565 -7.666 1.00 88.81 77 ARG A N 1
ATOM 602 C CA . ARG A 1 77 ? 1.280 -7.282 -6.234 1.00 88.81 77 ARG A CA 1
ATOM 603 C C . ARG A 1 77 ? 2.345 -8.178 -5.605 1.00 88.81 77 ARG A C 1
ATOM 605 O O . ARG A 1 77 ? 2.817 -7.895 -4.506 1.00 88.81 77 ARG A O 1
ATOM 612 N N . ASN A 1 78 ? 2.681 -9.292 -6.253 1.00 86.56 78 ASN A N 1
ATOM 613 C CA . ASN A 1 78 ? 3.612 -10.283 -5.725 1.00 86.56 78 ASN A CA 1
ATOM 614 C C . ASN A 1 78 ? 4.364 -11.013 -6.845 1.00 86.56 78 ASN A C 1
ATOM 616 O O . ASN A 1 78 ? 3.882 -11.138 -7.965 1.00 86.56 78 ASN A O 1
ATOM 620 N N . MET A 1 79 ? 5.536 -11.550 -6.509 1.00 86.94 79 MET A N 1
ATOM 621 C CA . MET A 1 79 ? 6.366 -12.327 -7.436 1.00 86.94 79 MET A CA 1
ATOM 622 C C . MET A 1 79 ? 5.704 -13.627 -7.914 1.00 86.94 79 MET A C 1
ATOM 624 O O . MET A 1 79 ? 5.998 -14.096 -9.008 1.00 86.94 79 MET A O 1
ATOM 628 N N . HIS A 1 80 ? 4.808 -14.213 -7.115 1.00 88.12 80 HIS A N 1
ATOM 629 C CA . HIS A 1 80 ? 4.219 -15.520 -7.412 1.00 88.12 80 HIS A CA 1
ATOM 630 C C . HIS A 1 80 ? 3.329 -15.502 -8.665 1.00 88.12 80 HIS A C 1
ATOM 632 O O . HIS A 1 80 ? 3.383 -16.429 -9.467 1.00 88.12 80 HIS A O 1
ATOM 638 N N . SER A 1 81 ? 2.570 -14.422 -8.862 1.00 90.19 81 SER A N 1
ATOM 639 C CA . SER A 1 81 ? 1.692 -14.229 -10.029 1.00 90.19 81 SER A CA 1
ATOM 640 C C . SER A 1 81 ? 2.419 -13.718 -11.279 1.00 90.19 81 SER A C 1
ATOM 642 O O . SER A 1 81 ? 1.878 -13.784 -12.381 1.00 90.19 81 SER A O 1
ATOM 644 N N . LEU A 1 82 ? 3.662 -13.243 -11.146 1.00 91.62 82 LEU A N 1
ATOM 645 C CA . LEU A 1 82 ? 4.365 -12.536 -12.218 1.00 91.62 82 LEU A CA 1
ATOM 646 C C . LEU A 1 82 ? 4.528 -13.378 -13.493 1.00 91.62 82 LEU A C 1
ATOM 648 O O . LEU A 1 82 ? 4.271 -12.878 -14.585 1.00 91.62 82 LEU A O 1
ATOM 652 N N . ARG A 1 83 ? 4.915 -14.656 -13.370 1.00 91.06 83 ARG A N 1
ATOM 653 C CA . ARG A 1 83 ? 5.117 -15.534 -14.541 1.00 91.06 83 ARG A CA 1
ATOM 654 C C . ARG A 1 83 ? 3.836 -15.725 -15.346 1.00 91.06 83 ARG A C 1
ATOM 656 O O . ARG A 1 83 ? 3.859 -15.604 -16.566 1.00 91.06 83 ARG A O 1
ATOM 663 N N . GLU A 1 84 ? 2.730 -16.005 -14.664 1.00 92.00 84 GLU A N 1
ATOM 664 C CA . GLU A 1 84 ? 1.420 -16.174 -15.297 1.00 92.00 84 GLU A CA 1
ATOM 665 C C . GLU A 1 84 ? 0.992 -14.891 -16.015 1.00 92.00 84 GLU A C 1
ATOM 667 O O . GLU A 1 84 ? 0.527 -14.935 -17.153 1.00 92.00 84 GLU A O 1
ATOM 672 N N . MET A 1 85 ? 1.222 -13.734 -15.392 1.00 93.31 85 MET A N 1
ATOM 673 C CA . MET A 1 85 ? 0.881 -12.441 -15.981 1.00 93.31 85 MET A CA 1
ATOM 674 C C . MET A 1 85 ? 1.760 -12.094 -17.187 1.00 93.31 85 MET A C 1
ATOM 676 O O . MET A 1 85 ? 1.248 -11.554 -18.162 1.00 93.31 85 MET A O 1
ATOM 680 N N . ILE A 1 86 ? 3.046 -12.449 -17.188 1.00 92.38 86 ILE A N 1
ATOM 681 C CA . ILE A 1 86 ? 3.911 -12.268 -18.366 1.00 92.38 86 ILE A CA 1
ATOM 682 C C . ILE A 1 86 ? 3.417 -13.109 -19.545 1.00 92.38 86 ILE A C 1
ATOM 684 O O . ILE A 1 86 ? 3.356 -12.608 -20.664 1.00 92.38 86 ILE A O 1
ATOM 688 N N . ILE A 1 87 ? 3.027 -14.362 -19.296 1.00 90.06 87 ILE A N 1
ATOM 689 C CA . ILE A 1 87 ? 2.473 -15.245 -20.333 1.00 90.06 87 ILE A CA 1
ATOM 690 C C . ILE A 1 87 ? 1.123 -14.718 -20.831 1.00 90.06 87 ILE A C 1
ATOM 692 O O . ILE A 1 87 ? 0.846 -14.781 -22.020 1.00 90.06 87 ILE A O 1
ATOM 696 N N . THR A 1 88 ? 0.289 -14.195 -19.932 1.00 91.56 88 THR A N 1
ATOM 697 C CA . THR A 1 88 ? -1.068 -13.738 -20.264 1.00 91.56 88 THR A CA 1
ATOM 698 C C . THR A 1 88 ? -1.064 -12.430 -21.050 1.00 91.56 88 THR A C 1
ATOM 700 O O . THR A 1 88 ? -1.804 -12.290 -22.020 1.00 91.56 88 THR A O 1
ATOM 703 N N . TYR A 1 89 ? -0.255 -11.460 -20.619 1.00 92.88 89 TY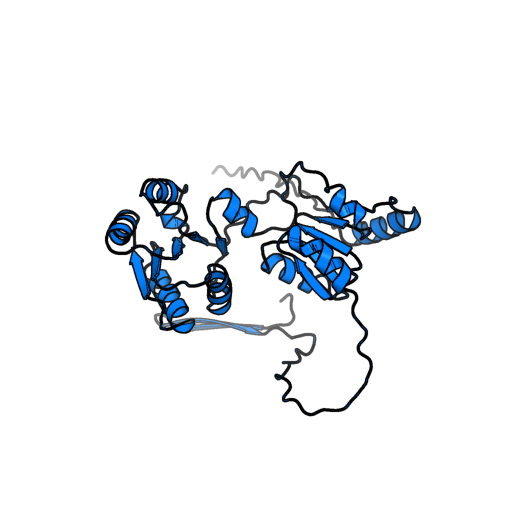R A N 1
ATOM 704 C CA . TYR A 1 89 ? -0.283 -10.098 -21.153 1.00 92.88 89 TYR A CA 1
ATOM 705 C C . TYR A 1 89 ? 0.812 -9.821 -22.186 1.00 92.88 89 TYR A C 1
ATOM 707 O O . TYR A 1 89 ? 0.736 -8.793 -22.850 1.00 92.88 89 TYR A O 1
ATOM 715 N N . HIS A 1 90 ? 1.821 -10.694 -22.318 1.00 91.94 90 HIS A N 1
ATOM 716 C CA . HIS A 1 90 ? 2.987 -10.491 -23.189 1.00 91.94 90 HIS A CA 1
ATOM 717 C C . HIS A 1 90 ? 3.536 -9.052 -23.116 1.00 91.94 90 HIS A C 1
ATOM 719 O O . HIS A 1 90 ? 3.574 -8.340 -24.123 1.00 91.94 90 HIS A O 1
ATOM 725 N N . PRO A 1 91 ? 3.900 -8.580 -21.912 1.00 94.81 91 PRO A N 1
ATOM 726 C CA . PRO A 1 91 ? 4.189 -7.176 -21.691 1.00 94.81 91 PRO A CA 1
ATOM 727 C C . PRO A 1 91 ? 5.474 -6.742 -22.390 1.00 94.81 91 PRO A C 1
ATOM 729 O O . PRO A 1 91 ? 6.434 -7.506 -22.508 1.00 94.81 91 PRO A O 1
ATOM 732 N N . ARG A 1 92 ? 5.531 -5.465 -22.763 1.00 94.31 92 ARG A N 1
ATOM 733 C CA . ARG A 1 92 ? 6.745 -4.856 -23.318 1.00 94.31 92 ARG A CA 1
ATOM 734 C C . ARG A 1 92 ? 7.799 -4.539 -22.275 1.00 94.31 92 ARG A C 1
ATOM 736 O O . ARG A 1 92 ? 8.975 -4.477 -22.616 1.00 94.31 92 ARG A O 1
ATOM 743 N N . ALA A 1 93 ? 7.385 -4.340 -21.030 1.00 94.12 93 ALA A N 1
ATOM 744 C CA . ALA A 1 93 ? 8.288 -4.139 -19.913 1.00 94.12 93 ALA A CA 1
ATOM 745 C C . ALA A 1 93 ? 7.640 -4.561 -18.590 1.00 94.12 93 ALA A C 1
ATOM 747 O O . ALA A 1 93 ? 6.413 -4.594 -18.450 1.00 94.12 93 ALA A O 1
ATOM 748 N N . LEU A 1 94 ? 8.494 -4.831 -17.608 1.00 95.62 94 LEU A N 1
ATOM 749 C CA . LEU A 1 94 ? 8.153 -4.926 -16.198 1.00 95.62 94 LEU A CA 1
ATOM 750 C C . LEU A 1 94 ? 8.744 -3.718 -15.467 1.00 95.62 94 LEU A C 1
ATOM 752 O O . LEU A 1 94 ? 9.958 -3.546 -15.445 1.00 95.62 94 LEU A O 1
ATOM 756 N N . ILE A 1 95 ? 7.906 -2.911 -14.827 1.00 95.94 95 ILE A N 1
ATOM 757 C CA . ILE A 1 95 ? 8.333 -1.867 -13.894 1.00 95.94 95 ILE A CA 1
ATOM 758 C C . ILE A 1 95 ? 8.294 -2.448 -12.484 1.00 95.94 95 ILE A C 1
ATOM 760 O O . ILE A 1 95 ? 7.278 -3.000 -12.071 1.00 95.94 95 ILE A O 1
ATOM 764 N N . ARG A 1 96 ? 9.373 -2.307 -11.720 1.00 94.50 96 ARG A N 1
ATOM 765 C CA . ARG A 1 96 ? 9.426 -2.649 -10.298 1.00 94.50 96 ARG A CA 1
ATOM 766 C C . ARG A 1 96 ? 9.642 -1.374 -9.510 1.00 94.50 96 ARG A C 1
ATOM 768 O O . ARG A 1 96 ? 10.658 -0.702 -9.689 1.00 94.50 96 ARG A O 1
ATOM 775 N N . ASN A 1 97 ? 8.711 -1.055 -8.618 1.00 93.06 97 ASN A N 1
ATOM 776 C CA . ASN A 1 97 ? 8.960 0.019 -7.673 1.00 93.06 97 ASN A CA 1
ATOM 777 C C . ASN A 1 97 ? 9.788 -0.516 -6.498 1.00 93.06 97 ASN A C 1
ATOM 779 O O . ASN A 1 97 ? 9.363 -1.425 -5.783 1.00 93.06 97 ASN A O 1
ATOM 783 N N . VAL A 1 98 ? 10.986 0.028 -6.317 1.00 90.56 98 VAL A N 1
ATOM 784 C CA . VAL A 1 98 ? 11.995 -0.459 -5.375 1.00 90.56 98 VAL A CA 1
ATOM 785 C C . VAL A 1 98 ? 12.373 0.666 -4.416 1.00 90.56 98 VAL A C 1
ATOM 787 O O . VAL A 1 98 ? 12.674 1.790 -4.841 1.00 90.56 98 VAL A O 1
ATOM 790 N N . ARG A 1 99 ? 12.395 0.355 -3.113 1.00 87.69 99 ARG A N 1
ATOM 791 C CA . ARG A 1 99 ? 12.747 1.332 -2.076 1.00 87.69 99 ARG A CA 1
ATOM 792 C C . ARG A 1 99 ? 14.178 1.842 -2.273 1.00 87.69 99 ARG A C 1
ATOM 794 O O . ARG A 1 99 ? 15.036 1.064 -2.688 1.00 87.69 99 ARG A O 1
ATOM 801 N N . PRO A 1 100 ? 14.480 3.105 -1.947 1.00 85.31 100 PRO A N 1
ATOM 802 C CA . PRO A 1 100 ? 15.829 3.679 -2.058 1.00 85.31 100 PRO A CA 1
ATOM 803 C C . PRO A 1 100 ? 16.915 2.878 -1.321 1.00 85.31 100 PRO A C 1
ATOM 805 O O . PRO A 1 100 ? 18.017 2.691 -1.828 1.00 85.31 100 PRO A O 1
ATOM 808 N N . ASP A 1 101 ? 16.586 2.347 -0.145 1.00 83.44 101 ASP A N 1
ATOM 809 C CA . ASP A 1 101 ? 17.487 1.614 0.750 1.00 83.44 101 ASP A CA 1
ATOM 810 C C . ASP A 1 101 ? 17.684 0.135 0.366 1.00 83.44 101 ASP A C 1
ATOM 812 O O . ASP A 1 101 ? 18.580 -0.534 0.890 1.00 83.44 101 ASP A O 1
ATOM 816 N N . THR A 1 102 ? 16.892 -0.387 -0.578 1.00 85.00 102 THR A N 1
ATOM 817 C CA . THR A 1 102 ? 16.982 -1.789 -1.008 1.00 85.00 102 THR A CA 1
ATOM 818 C C . THR A 1 102 ? 18.326 -2.066 -1.688 1.00 85.00 102 THR A C 1
ATOM 820 O O . THR A 1 102 ? 18.657 -1.504 -2.729 1.00 85.00 102 THR A O 1
ATOM 823 N N . ARG A 1 103 ? 19.134 -2.968 -1.134 1.00 79.19 103 ARG A N 1
ATOM 824 C CA . ARG A 1 103 ? 20.409 -3.369 -1.762 1.00 79.19 103 ARG A CA 1
ATOM 825 C C . ARG A 1 103 ? 20.282 -4.584 -2.671 1.00 79.19 103 ARG A C 1
ATOM 827 O O . ARG A 1 103 ? 21.222 -4.890 -3.398 1.00 79.19 103 ARG A O 1
ATOM 834 N N . GLU A 1 104 ? 19.142 -5.267 -2.621 1.00 79.88 104 GLU A N 1
ATOM 835 C CA . GLU A 1 104 ? 18.868 -6.425 -3.462 1.00 79.88 104 GLU A CA 1
ATOM 836 C C . GLU A 1 104 ? 18.921 -6.037 -4.938 1.00 79.88 104 GLU A C 1
ATOM 838 O O . GLU A 1 104 ? 18.298 -5.068 -5.379 1.00 79.88 104 GLU A O 1
ATOM 843 N N . MET A 1 105 ? 19.697 -6.805 -5.696 1.00 77.56 105 MET A N 1
ATOM 844 C CA . MET A 1 105 ? 19.718 -6.709 -7.147 1.00 77.56 105 MET A CA 1
ATOM 845 C C . MET A 1 105 ? 18.491 -7.409 -7.733 1.00 77.56 105 MET A C 1
ATOM 847 O O . MET A 1 105 ? 17.840 -8.220 -7.071 1.00 77.56 105 MET A O 1
ATOM 851 N N . LEU A 1 106 ? 18.185 -7.106 -8.994 1.00 82.00 106 LEU A N 1
ATOM 852 C CA . LEU A 1 106 ? 17.161 -7.819 -9.746 1.00 82.00 106 LEU A CA 1
ATOM 853 C C . LEU A 1 106 ? 17.438 -9.330 -9.705 1.00 82.00 106 LEU A C 1
ATOM 855 O O . LEU A 1 106 ? 18.525 -9.779 -10.070 1.00 82.00 106 LEU A O 1
ATOM 859 N N . ALA A 1 107 ? 16.452 -10.092 -9.234 1.00 84.06 107 ALA A N 1
ATOM 860 C CA . ALA A 1 107 ? 16.577 -11.533 -9.083 1.00 84.06 107 ALA A CA 1
ATOM 861 C C . ALA A 1 107 ? 16.788 -12.196 -10.463 1.00 84.06 107 ALA A C 1
ATOM 863 O O . ALA A 1 107 ? 16.080 -11.827 -11.412 1.00 84.06 107 ALA A O 1
ATOM 864 N N . PRO A 1 108 ? 17.727 -13.154 -10.608 1.00 83.88 108 PRO A N 1
ATOM 865 C CA . PRO A 1 108 ? 17.991 -13.821 -11.883 1.00 83.88 108 PRO A CA 1
ATOM 866 C C . PRO A 1 108 ? 16.733 -14.413 -12.520 1.00 83.88 108 PRO A C 1
ATOM 868 O O . PRO A 1 108 ? 16.555 -14.317 -13.729 1.00 83.88 108 PRO A O 1
ATOM 871 N N . GLU A 1 109 ? 15.805 -14.922 -11.710 1.00 85.19 109 GLU A N 1
ATOM 872 C CA . GLU A 1 109 ? 14.551 -15.511 -12.172 1.00 85.19 109 GLU A CA 1
ATOM 873 C C . GLU A 1 109 ? 13.670 -14.503 -12.912 1.00 85.19 109 GLU A C 1
ATOM 875 O O . GLU A 1 109 ? 12.908 -14.905 -13.785 1.00 85.19 109 GLU A O 1
ATOM 880 N N . VAL A 1 110 ? 13.749 -13.210 -12.570 1.00 84.19 110 VAL A N 1
ATOM 881 C CA . VAL A 1 110 ? 13.007 -12.142 -13.258 1.00 84.19 110 VAL A CA 1
ATOM 882 C C . VAL A 1 110 ? 13.663 -11.817 -14.599 1.00 84.19 110 VAL A C 1
ATOM 884 O O . VAL A 1 110 ? 12.963 -11.643 -15.593 1.00 84.19 110 VAL A O 1
ATOM 887 N N . LEU A 1 111 ? 14.998 -11.804 -14.662 1.00 84.12 111 LEU A N 1
ATOM 888 C CA . LEU A 1 111 ? 15.741 -11.630 -15.917 1.00 84.12 111 LEU A CA 1
ATOM 889 C C . LEU A 1 111 ? 15.533 -12.800 -16.882 1.00 84.12 111 LEU A C 1
ATOM 891 O O . LEU A 1 111 ? 15.399 -12.602 -18.088 1.00 84.12 111 LEU A O 1
ATOM 895 N N . GLU A 1 112 ? 15.465 -14.023 -16.361 1.00 86.19 112 GLU A N 1
ATOM 896 C CA . GLU A 1 112 ? 15.222 -15.235 -17.147 1.00 86.19 112 GLU A CA 1
ATOM 897 C C . GLU A 1 112 ? 13.861 -15.233 -17.854 1.00 86.19 112 GLU A C 1
ATOM 899 O O . GLU A 1 112 ? 13.701 -15.931 -18.857 1.00 86.19 112 GLU A O 1
ATOM 904 N N . MET A 1 113 ? 12.905 -14.412 -17.398 1.00 85.00 113 MET A N 1
ATOM 905 C CA . MET A 1 113 ? 11.610 -14.232 -18.066 1.00 85.00 113 MET A CA 1
ATOM 906 C C . MET A 1 113 ? 11.728 -13.490 -19.408 1.00 85.00 113 MET A C 1
ATOM 908 O O . MET A 1 113 ? 10.767 -13.481 -20.171 1.00 85.00 113 MET A O 1
ATOM 912 N N . GLY A 1 114 ? 12.884 -12.883 -19.716 1.00 84.69 114 GLY A N 1
ATOM 913 C CA . GLY A 1 114 ? 13.187 -12.282 -21.023 1.00 84.69 114 GLY A CA 1
ATOM 914 C C . GLY A 1 114 ? 12.472 -10.960 -21.321 1.00 84.69 114 GLY A C 1
ATOM 915 O O . GLY A 1 114 ? 12.632 -10.420 -22.410 1.00 84.69 114 GLY A O 1
ATOM 916 N N . VAL A 1 115 ? 11.699 -10.427 -20.373 1.00 91.38 115 VAL A N 1
ATOM 917 C CA . VAL A 1 115 ? 11.031 -9.125 -20.496 1.00 91.38 115 VAL A CA 1
ATOM 918 C C . VAL A 1 115 ? 11.977 -8.026 -19.991 1.00 91.38 115 VAL A C 1
ATOM 920 O O . VAL A 1 115 ? 12.558 -8.197 -18.914 1.00 91.38 115 VAL A O 1
ATOM 923 N N . PRO A 1 116 ? 12.126 -6.889 -20.703 1.00 92.06 116 PRO A N 1
ATOM 924 C CA . PRO A 1 116 ? 12.858 -5.731 -20.193 1.00 92.06 116 PRO A CA 1
ATOM 925 C C . PRO A 1 116 ? 12.345 -5.311 -18.811 1.00 92.06 116 PRO A C 1
ATOM 927 O O . PRO A 1 116 ? 11.143 -5.119 -18.619 1.00 92.06 116 PRO A O 1
ATOM 930 N N . CYS A 1 117 ? 13.249 -5.159 -17.847 1.00 94.31 117 CYS A N 1
ATOM 931 C CA . CYS A 1 117 ? 12.902 -4.798 -16.477 1.00 94.31 117 CYS A CA 1
ATOM 932 C C . CYS A 1 117 ? 13.418 -3.400 -16.141 1.00 94.31 117 CYS A C 1
ATOM 934 O O . CYS A 1 117 ? 14.560 -3.060 -16.443 1.00 94.31 117 CYS A O 1
ATOM 936 N N . ILE A 1 118 ? 12.585 -2.600 -15.486 1.00 93.69 118 ILE A N 1
ATOM 937 C CA . ILE A 1 118 ? 12.888 -1.235 -15.070 1.00 93.69 118 ILE A CA 1
ATOM 938 C C . ILE A 1 118 ? 12.684 -1.161 -13.563 1.00 93.69 118 ILE A C 1
ATOM 940 O O . ILE A 1 118 ? 11.551 -1.215 -13.089 1.00 93.69 118 ILE A O 1
ATOM 944 N N . ASP A 1 119 ? 13.767 -1.015 -12.810 1.00 93.88 119 ASP A N 1
ATOM 945 C CA . ASP A 1 119 ? 13.670 -0.674 -11.394 1.00 93.88 119 ASP A CA 1
ATOM 946 C C . ASP A 1 119 ? 13.602 0.846 -11.273 1.00 93.88 119 ASP A C 1
ATOM 948 O O . ASP A 1 119 ? 14.489 1.555 -11.752 1.00 93.88 119 ASP A O 1
ATOM 952 N N . CYS A 1 120 ? 12.572 1.356 -10.607 1.00 92.56 120 CYS A N 1
ATOM 953 C CA . CYS A 1 120 ? 12.441 2.774 -10.302 1.00 92.56 120 CYS A CA 1
ATOM 954 C C . CYS A 1 120 ? 12.101 2.992 -8.830 1.00 92.56 120 CYS A C 1
ATOM 956 O O . CYS A 1 120 ? 11.651 2.079 -8.143 1.00 92.56 120 CYS A O 1
ATOM 958 N N . THR A 1 121 ? 12.270 4.221 -8.359 1.00 91.25 121 THR A N 1
ATOM 959 C CA . THR A 1 121 ? 11.849 4.626 -7.018 1.00 91.25 121 THR A CA 1
ATOM 960 C C . THR A 1 121 ? 10.733 5.661 -7.108 1.00 91.25 121 THR A C 1
ATOM 962 O O . THR A 1 121 ? 10.960 6.797 -7.520 1.00 91.25 121 THR A O 1
ATOM 965 N N . LEU A 1 122 ? 9.539 5.273 -6.670 1.00 90.62 122 LEU A N 1
ATOM 966 C CA . LEU A 1 122 ? 8.354 6.114 -6.540 1.00 90.62 122 LEU A CA 1
ATOM 967 C C . LEU A 1 122 ? 7.798 6.005 -5.112 1.00 90.62 122 LEU A C 1
ATOM 969 O O . LEU A 1 122 ? 7.812 4.915 -4.545 1.00 90.62 122 LEU A O 1
ATOM 973 N N . PRO A 1 123 ? 7.295 7.095 -4.508 1.00 86.19 123 PRO A N 1
ATOM 974 C CA . PRO A 1 123 ? 6.718 7.040 -3.165 1.00 86.19 123 PRO A CA 1
ATOM 975 C C . PRO A 1 123 ? 5.544 6.055 -3.092 1.00 86.19 123 PRO A C 1
ATOM 977 O O . PRO A 1 123 ? 4.621 6.160 -3.893 1.00 86.19 123 PRO A O 1
ATOM 980 N N . SER A 1 124 ? 5.567 5.142 -2.118 1.00 87.25 124 SER A N 1
ATOM 981 C CA . SER A 1 124 ? 4.547 4.102 -1.932 1.00 87.25 124 SER A CA 1
ATOM 982 C C . SER A 1 124 ? 4.088 4.051 -0.475 1.00 87.25 124 SER A C 1
ATOM 984 O O . SER A 1 124 ? 4.906 3.949 0.445 1.00 87.25 124 SER A O 1
ATOM 986 N N . ALA A 1 125 ? 2.774 4.087 -0.247 1.00 85.62 125 ALA A N 1
ATOM 987 C CA . ALA A 1 125 ? 2.186 3.931 1.083 1.00 85.62 125 ALA A CA 1
ATOM 988 C C . ALA A 1 125 ? 2.399 2.515 1.646 1.00 85.62 125 ALA A C 1
ATOM 990 O O . ALA A 1 125 ? 2.393 2.324 2.864 1.00 85.62 125 ALA A O 1
ATOM 991 N N . ALA A 1 126 ? 2.643 1.524 0.781 1.00 87.38 126 ALA A N 1
ATOM 992 C CA . ALA A 1 126 ? 2.975 0.169 1.210 1.00 87.38 126 ALA A CA 1
ATOM 993 C C . ALA A 1 126 ? 4.314 0.114 1.963 1.00 87.38 126 ALA A C 1
ATOM 995 O O . ALA A 1 126 ? 4.431 -0.631 2.931 1.00 87.38 126 ALA A O 1
ATOM 996 N N . TRP A 1 127 ? 5.300 0.931 1.579 1.00 87.06 127 TRP A N 1
ATOM 997 C CA . TRP A 1 127 ? 6.582 1.001 2.291 1.00 87.06 127 TRP A CA 1
ATOM 998 C C . TRP A 1 127 ? 6.426 1.626 3.671 1.00 87.06 127 TRP A C 1
ATOM 1000 O O . TRP A 1 127 ? 6.976 1.116 4.642 1.00 87.06 127 TRP A O 1
ATOM 1010 N N . VAL A 1 128 ? 5.605 2.675 3.771 1.00 85.75 128 VAL A N 1
ATOM 1011 C CA . VAL A 1 128 ? 5.263 3.293 5.058 1.00 85.75 128 VAL A CA 1
ATOM 1012 C C . VAL A 1 128 ? 4.585 2.272 5.970 1.00 85.75 128 VAL A C 1
ATOM 1014 O O . VAL A 1 128 ? 4.902 2.204 7.152 1.00 85.75 128 VAL A O 1
ATOM 1017 N N . ALA A 1 129 ? 3.680 1.450 5.432 1.00 89.81 129 ALA A N 1
ATOM 1018 C CA . ALA A 1 129 ? 3.030 0.399 6.206 1.00 89.81 129 ALA A CA 1
ATOM 1019 C C . ALA A 1 129 ? 4.047 -0.608 6.775 1.00 89.81 129 ALA A C 1
ATOM 1021 O O . ALA A 1 129 ? 4.031 -0.886 7.973 1.00 89.81 129 ALA A O 1
ATOM 1022 N N . GLU A 1 130 ? 4.969 -1.084 5.931 1.00 88.38 130 GLU A N 1
ATOM 1023 C CA . GLU A 1 130 ? 6.037 -2.012 6.322 1.00 88.38 130 GLU A CA 1
ATOM 1024 C C . GLU A 1 130 ? 6.962 -1.415 7.393 1.00 88.38 130 GLU A C 1
ATOM 1026 O O . GLU A 1 130 ? 7.222 -2.061 8.406 1.00 88.38 130 GLU A O 1
ATOM 1031 N N . GLU A 1 131 ? 7.421 -0.174 7.212 1.00 86.31 131 GLU A N 1
ATOM 1032 C CA . GLU A 1 131 ? 8.283 0.529 8.176 1.00 86.31 131 GLU A CA 1
ATOM 1033 C C . GLU A 1 131 ? 7.594 0.758 9.525 1.00 86.31 131 GLU A C 1
ATOM 1035 O O . GLU A 1 131 ? 8.223 0.653 10.578 1.00 86.31 131 GLU A O 1
ATOM 1040 N N . ARG A 1 132 ? 6.292 1.057 9.502 1.00 88.94 132 ARG A N 1
ATOM 1041 C CA . ARG A 1 132 ? 5.486 1.294 10.706 1.00 88.94 132 ARG A CA 1
ATOM 1042 C C . ARG A 1 132 ? 4.973 -0.003 11.345 1.00 88.94 132 ARG A C 1
ATOM 1044 O O . ARG A 1 132 ? 4.367 0.055 12.411 1.00 88.94 132 ARG A O 1
ATOM 1051 N N . GLY A 1 133 ? 5.205 -1.166 10.732 1.00 91.56 133 GLY A N 1
ATOM 1052 C CA . GLY A 1 133 ? 4.732 -2.457 11.240 1.00 91.56 133 GLY A CA 1
ATOM 1053 C C . GLY A 1 133 ? 3.207 -2.611 11.221 1.00 91.56 133 GLY A C 1
ATOM 1054 O O . GLY A 1 133 ? 2.665 -3.381 12.011 1.00 91.56 133 GLY A O 1
ATOM 1055 N N . VAL A 1 134 ? 2.518 -1.872 10.347 1.00 93.94 134 VAL A N 1
ATOM 1056 C CA . VAL A 1 134 ? 1.066 -1.973 10.134 1.00 93.94 134 VAL A CA 1
ATOM 1057 C C . VAL A 1 134 ? 0.768 -2.757 8.861 1.00 93.94 134 VAL A C 1
ATOM 1059 O O . VAL A 1 134 ? 1.595 -2.846 7.956 1.00 93.94 134 VAL A O 1
ATOM 1062 N N . THR A 1 135 ? -0.431 -3.325 8.753 1.00 94.25 135 THR A N 1
ATOM 1063 C CA . THR A 1 135 ? -0.805 -4.116 7.570 1.00 94.25 135 THR A CA 1
ATOM 1064 C C . THR A 1 135 ? -1.037 -3.243 6.337 1.00 94.25 135 THR A C 1
ATOM 1066 O O . THR A 1 135 ? -0.725 -3.646 5.216 1.00 94.25 135 THR A O 1
ATOM 1069 N N . VAL A 1 136 ? -1.590 -2.044 6.528 1.00 92.69 136 VAL A N 1
ATOM 1070 C CA . VAL A 1 136 ? -1.811 -1.069 5.457 1.00 92.69 136 VAL A CA 1
ATOM 1071 C C . VAL A 1 136 ? -1.748 0.354 6.003 1.00 92.69 136 VAL A C 1
ATOM 1073 O O . VAL A 1 136 ? -2.135 0.615 7.141 1.00 92.69 136 VAL A O 1
ATOM 1076 N N . CYS A 1 137 ? -1.284 1.283 5.172 1.00 91.81 137 CYS A N 1
ATOM 1077 C CA . CYS A 1 137 ? -1.299 2.709 5.452 1.00 91.81 137 CYS A CA 1
ATOM 1078 C C . CYS A 1 137 ? -2.144 3.423 4.392 1.00 91.81 137 CYS A C 1
ATOM 1080 O O . CYS A 1 137 ? -1.969 3.191 3.196 1.00 91.81 137 CYS A O 1
ATOM 1082 N N . LEU A 1 138 ? -3.065 4.275 4.832 1.00 90.31 138 LEU A N 1
ATOM 1083 C CA . LEU A 1 138 ? -3.913 5.098 3.985 1.00 90.31 138 LEU A CA 1
ATOM 1084 C C . LEU A 1 138 ? -3.669 6.575 4.273 1.00 90.31 138 LEU A C 1
ATOM 1086 O O . LEU A 1 138 ? -3.776 7.039 5.410 1.00 90.31 138 LEU A O 1
ATOM 1090 N N . THR A 1 139 ? -3.395 7.330 3.215 1.00 86.38 139 THR A N 1
ATOM 1091 C CA . THR A 1 139 ? -3.231 8.780 3.288 1.00 86.38 139 THR A CA 1
ATOM 1092 C C . THR A 1 139 ? -4.579 9.477 3.189 1.00 86.38 139 THR A C 1
ATOM 1094 O O . THR A 1 139 ? -5.343 9.233 2.255 1.00 86.38 139 THR A O 1
ATOM 1097 N N . LYS A 1 140 ? -4.863 10.396 4.113 1.00 87.19 140 LYS A N 1
ATOM 1098 C CA . LYS A 1 140 ? -6.029 11.288 4.024 1.00 87.19 140 LYS A CA 1
ATOM 1099 C C . LYS A 1 140 ? -5.909 12.178 2.763 1.00 87.19 140 LYS A C 1
ATOM 1101 O O . LYS A 1 140 ? -4.807 12.659 2.495 1.00 87.19 140 LYS A O 1
ATOM 1106 N N . PRO A 1 141 ? -7.001 12.451 2.017 1.00 87.25 141 PRO A N 1
ATOM 1107 C CA . PRO A 1 141 ? -8.401 12.178 2.351 1.00 87.25 141 PRO A CA 1
ATOM 1108 C C . PRO A 1 141 ? -8.847 10.738 2.056 1.00 87.25 141 PRO A C 1
ATOM 1110 O O . PRO A 1 141 ? -8.473 10.138 1.055 1.00 87.25 141 PRO A O 1
ATOM 1113 N N . ILE A 1 142 ? -9.711 10.206 2.924 1.00 88.69 142 ILE A N 1
ATOM 1114 C CA . ILE A 1 142 ? -10.198 8.823 2.855 1.00 88.69 142 ILE A CA 1
ATOM 1115 C C . ILE A 1 142 ? -11.592 8.803 2.242 1.00 88.69 142 ILE A C 1
ATOM 1117 O O . ILE A 1 142 ? -12.488 9.508 2.703 1.00 88.69 142 ILE A O 1
ATOM 1121 N N . THR A 1 143 ? -11.775 7.983 1.209 1.00 89.38 143 THR A N 1
ATOM 1122 C CA . THR A 1 143 ? -13.064 7.794 0.530 1.00 89.38 143 THR A CA 1
ATOM 1123 C C . THR A 1 143 ? -13.648 6.420 0.844 1.00 89.38 143 THR A C 1
ATOM 1125 O O . THR A 1 143 ? -12.917 5.494 1.205 1.00 89.38 143 THR A O 1
ATOM 1128 N N . SER A 1 144 ? -14.964 6.258 0.668 1.00 90.75 144 SER A N 1
ATOM 1129 C CA . SER A 1 144 ? -15.634 4.959 0.826 1.00 90.75 144 SER A CA 1
ATOM 1130 C C . SER A 1 144 ? -15.051 3.889 -0.098 1.00 90.75 144 SER A C 1
ATOM 1132 O O . SER A 1 144 ? -14.898 2.753 0.325 1.00 90.75 144 SER A O 1
ATOM 1134 N N . ASN A 1 145 ? -14.681 4.246 -1.332 1.00 88.75 145 ASN A N 1
ATOM 1135 C CA . ASN A 1 145 ? -14.133 3.300 -2.307 1.00 88.75 145 ASN A CA 1
ATOM 1136 C C . ASN A 1 145 ? -12.747 2.789 -1.901 1.00 88.75 145 ASN A C 1
ATOM 1138 O O . ASN A 1 145 ? -12.504 1.588 -1.978 1.00 88.75 145 ASN A O 1
ATOM 1142 N N . ILE A 1 146 ? -11.861 3.683 -1.442 1.00 88.31 146 ILE A N 1
ATOM 1143 C CA . ILE A 1 146 ? -10.528 3.298 -0.950 1.00 88.31 146 ILE A CA 1
ATOM 1144 C C . ILE A 1 146 ? -10.683 2.378 0.261 1.00 88.31 146 ILE A C 1
ATOM 1146 O O . ILE A 1 146 ? -10.105 1.295 0.298 1.00 88.31 146 ILE A O 1
ATOM 1150 N N . LEU A 1 147 ? -11.517 2.777 1.223 1.00 92.75 147 LEU A N 1
ATOM 1151 C CA . LEU A 1 147 ? -11.736 2.003 2.439 1.00 92.75 147 LEU A CA 1
ATOM 1152 C C . LEU A 1 147 ? -12.380 0.638 2.141 1.00 92.75 147 LEU A C 1
ATOM 1154 O O . LEU A 1 147 ? -11.952 -0.370 2.693 1.00 92.75 147 LEU A O 1
ATOM 1158 N N . MET A 1 148 ? -13.349 0.581 1.221 1.00 92.31 148 MET A N 1
ATOM 1159 C CA . MET A 1 148 ? -13.971 -0.664 0.756 1.00 92.31 148 MET A CA 1
ATOM 1160 C C . MET A 1 148 ? -12.949 -1.605 0.130 1.00 92.31 148 MET A C 1
ATOM 1162 O O . MET A 1 148 ? -12.912 -2.783 0.480 1.00 92.31 148 MET A O 1
ATOM 1166 N N . HIS A 1 149 ? -12.136 -1.086 -0.794 1.00 89.56 149 HIS A N 1
ATOM 1167 C CA . HIS A 1 149 ? -11.113 -1.870 -1.474 1.00 89.56 149 HIS A CA 1
ATOM 1168 C C . HIS A 1 149 ? -10.121 -2.454 -0.467 1.00 89.56 149 HIS A C 1
ATOM 1170 O O . HIS A 1 149 ? -9.805 -3.637 -0.553 1.00 89.56 149 HIS A O 1
ATOM 1176 N N . GLU A 1 150 ? -9.677 -1.667 0.515 1.00 91.19 150 GLU A N 1
ATOM 1177 C CA . GLU A 1 150 ? -8.745 -2.159 1.528 1.00 91.19 150 GLU A CA 1
ATOM 1178 C C . GLU A 1 150 ? -9.370 -3.163 2.496 1.00 91.19 150 GLU A C 1
ATOM 1180 O O . GLU A 1 150 ? -8.778 -4.211 2.738 1.00 91.19 150 GLU A O 1
ATOM 1185 N N . ILE A 1 151 ? -10.581 -2.908 2.999 1.00 93.69 151 ILE A N 1
ATOM 1186 C CA . ILE A 1 151 ? -11.274 -3.843 3.898 1.00 93.69 151 ILE A CA 1
ATOM 1187 C C . ILE A 1 151 ? -11.503 -5.194 3.210 1.00 93.69 151 ILE A C 1
ATOM 1189 O O . ILE A 1 151 ? -11.269 -6.238 3.817 1.00 93.69 151 ILE A O 1
ATOM 1193 N N . ALA A 1 152 ? -11.900 -5.189 1.933 1.00 91.19 152 ALA A N 1
ATOM 1194 C CA . ALA A 1 152 ? -12.154 -6.412 1.173 1.00 91.19 152 ALA A CA 1
ATOM 1195 C C . ALA A 1 152 ? -10.921 -7.332 1.074 1.00 91.19 152 ALA A C 1
ATOM 1197 O O . ALA A 1 152 ? -11.065 -8.545 0.913 1.00 91.19 152 ALA A O 1
ATOM 1198 N N . ARG A 1 153 ? -9.703 -6.785 1.202 1.00 88.88 153 ARG A N 1
ATOM 1199 C CA . ARG A 1 153 ? -8.454 -7.563 1.156 1.00 88.88 153 ARG A CA 1
ATOM 1200 C C . ARG A 1 153 ? -8.229 -8.420 2.397 1.00 88.88 153 ARG A C 1
ATOM 1202 O O . ARG A 1 153 ? -7.490 -9.396 2.310 1.00 88.88 153 ARG A O 1
ATOM 1209 N N . PHE A 1 154 ? -8.844 -8.076 3.527 1.00 90.19 154 PHE A N 1
ATOM 1210 C CA . PHE A 1 154 ? -8.720 -8.839 4.773 1.00 90.19 154 PHE A CA 1
ATOM 1211 C C . PHE A 1 154 ? -9.698 -10.020 4.846 1.00 90.19 154 PHE A C 1
ATOM 1213 O O . PHE A 1 154 ? -9.728 -10.743 5.838 1.00 90.19 154 PHE A O 1
ATOM 1220 N N . GLY A 1 155 ? -10.482 -10.251 3.789 1.00 86.94 155 GLY A N 1
ATOM 1221 C CA . GLY A 1 155 ? -11.476 -11.313 3.742 1.00 86.94 155 GLY A CA 1
ATOM 1222 C C . GLY A 1 155 ? -12.758 -10.913 4.466 1.00 86.94 155 GLY A C 1
ATOM 1223 O O . GLY A 1 155 ? -13.324 -9.851 4.211 1.00 86.94 155 GLY A O 1
ATOM 1224 N N . THR A 1 156 ? -13.260 -11.788 5.339 1.00 89.81 156 THR A N 1
ATOM 1225 C CA . THR A 1 156 ? -14.507 -11.522 6.068 1.00 89.81 156 THR A CA 1
ATOM 1226 C C . THR A 1 156 ? -14.214 -10.662 7.290 1.00 89.81 156 THR A C 1
ATOM 1228 O O . THR A 1 156 ? -13.763 -11.170 8.310 1.00 89.81 156 THR A O 1
ATOM 1231 N N . VAL A 1 157 ? -14.492 -9.365 7.178 1.00 94.75 157 VAL A N 1
ATOM 1232 C CA . VAL A 1 157 ? -14.434 -8.407 8.288 1.00 94.75 157 VAL A CA 1
ATOM 1233 C C . VAL A 1 157 ? -15.854 -8.153 8.779 1.00 94.75 157 VAL A C 1
ATOM 1235 O O . VAL A 1 157 ? -16.734 -7.831 7.976 1.00 94.75 157 VAL A O 1
ATOM 1238 N N . ARG A 1 158 ? -16.088 -8.285 10.086 1.00 9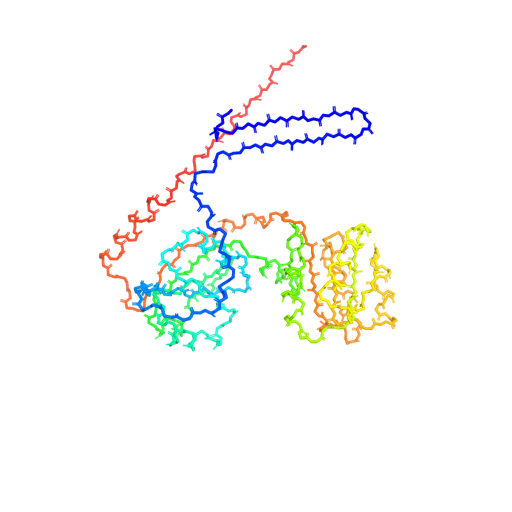4.94 158 ARG A N 1
ATOM 1239 C CA . ARG A 1 158 ? -17.360 -7.951 10.734 1.00 94.94 158 ARG A CA 1
ATOM 1240 C C . ARG A 1 158 ? -17.178 -6.905 11.822 1.00 94.94 158 ARG A C 1
ATOM 1242 O O . ARG A 1 158 ? -17.957 -5.962 11.862 1.00 94.94 158 ARG A O 1
ATOM 1249 N N . HIS A 1 159 ? -16.171 -7.049 12.672 1.00 96.50 159 HIS A N 1
ATOM 1250 C CA . HIS A 1 159 ? -15.952 -6.172 13.815 1.00 96.50 159 HIS A CA 1
ATOM 1251 C C . HIS A 1 159 ? -14.725 -5.293 13.582 1.00 96.50 159 HIS A C 1
ATOM 1253 O O . HIS A 1 159 ? -13.608 -5.791 13.454 1.00 96.50 159 HIS A O 1
ATOM 1259 N N . ILE A 1 160 ? -14.922 -3.979 13.529 1.00 97.31 160 ILE A N 1
ATOM 1260 C CA . ILE A 1 160 ? -13.845 -3.005 13.330 1.00 97.31 160 ILE A CA 1
ATOM 1261 C C . ILE A 1 160 ? -13.689 -2.199 14.611 1.00 97.31 160 ILE A C 1
ATOM 1263 O O . ILE A 1 160 ? -14.653 -1.602 15.086 1.00 97.31 160 ILE A O 1
ATOM 1267 N N . LEU A 1 161 ? -12.472 -2.135 15.142 1.00 97.81 161 LEU A N 1
ATOM 1268 C CA . LEU A 1 161 ? -12.139 -1.220 16.226 1.00 97.81 161 LEU A CA 1
ATOM 1269 C C . LEU A 1 161 ? -11.414 -0.001 15.651 1.00 97.81 161 LEU A C 1
ATOM 1271 O O . LEU A 1 161 ? -10.361 -0.130 15.035 1.00 97.81 161 LEU A O 1
ATOM 1275 N N . ILE A 1 162 ? -11.973 1.184 15.864 1.00 97.56 162 ILE A N 1
ATOM 1276 C CA . ILE A 1 162 ? -11.381 2.466 15.486 1.00 97.56 162 ILE A CA 1
ATOM 1277 C C . ILE A 1 162 ? -10.789 3.114 16.734 1.00 97.56 162 ILE A C 1
ATOM 1279 O O . ILE A 1 162 ? -11.527 3.360 17.684 1.00 97.56 162 ILE A O 1
ATOM 1283 N N . LEU A 1 163 ? -9.496 3.437 16.718 1.00 97.31 163 LEU A N 1
ATOM 1284 C CA . LEU A 1 163 ? -8.853 4.263 17.736 1.00 97.31 163 LEU A CA 1
ATOM 1285 C C . LEU A 1 163 ? -8.413 5.562 17.070 1.00 97.31 163 LEU A C 1
ATOM 1287 O O . LEU A 1 163 ? -7.308 5.602 16.527 1.00 97.31 163 LEU A O 1
ATOM 1291 N N . PHE A 1 164 ? -9.236 6.617 17.137 1.00 95.75 164 PHE A N 1
ATOM 1292 C CA . PHE A 1 164 ? -8.851 7.959 16.672 1.00 95.75 164 PHE A CA 1
ATOM 1293 C C . PHE A 1 164 ? -9.043 9.012 17.755 1.00 95.75 164 PHE A C 1
ATOM 1295 O O . PHE A 1 164 ? -10.074 9.057 18.422 1.00 95.75 164 PHE A O 1
ATOM 1302 N N . SER A 1 165 ? -8.082 9.923 17.842 1.00 94.00 165 SER A N 1
ATOM 1303 C CA . SER A 1 165 ? -8.137 11.082 18.735 1.00 94.00 165 SER A CA 1
ATOM 1304 C C . SER A 1 165 ? -9.200 12.108 18.314 1.00 94.00 165 SER A C 1
ATOM 1306 O O . SER A 1 165 ? -9.827 12.755 19.155 1.00 94.00 165 SER A O 1
ATOM 1308 N N . ASP A 1 166 ? -9.442 12.235 17.007 1.00 94.25 166 ASP A N 1
ATOM 1309 C CA . ASP A 1 166 ? -10.449 13.123 16.428 1.00 94.25 166 ASP A CA 1
ATOM 1310 C C . ASP A 1 166 ? -11.820 12.425 16.358 1.00 94.25 166 ASP A C 1
ATOM 1312 O O . ASP A 1 166 ? -12.035 11.486 15.583 1.00 94.25 166 ASP A O 1
ATOM 1316 N N . ARG A 1 167 ? -12.768 12.913 17.167 1.00 95.12 167 ARG A N 1
ATOM 1317 C CA . ARG A 1 167 ? -14.131 12.366 17.274 1.00 95.12 167 ARG A CA 1
ATOM 1318 C C . ARG A 1 167 ? -14.944 12.529 15.992 1.00 95.12 167 ARG A C 1
ATOM 1320 O O . ARG A 1 167 ? -15.715 11.628 15.652 1.00 95.12 167 ARG A O 1
ATOM 1327 N N . ASP A 1 168 ? -14.780 13.646 15.292 1.00 94.38 168 ASP A N 1
ATOM 1328 C CA . ASP A 1 168 ? -15.514 13.926 14.059 1.00 94.38 168 ASP A CA 1
ATOM 1329 C C . ASP A 1 168 ? -14.989 13.043 12.928 1.00 94.38 168 ASP A C 1
ATOM 1331 O O . ASP A 1 168 ? -15.767 12.462 12.165 1.00 94.38 168 ASP A O 1
ATOM 1335 N N . PHE A 1 169 ? -13.670 12.852 12.871 1.00 92.44 169 PHE A N 1
ATOM 1336 C CA . PHE A 1 169 ? -13.057 11.925 11.928 1.00 92.44 169 PHE A CA 1
ATOM 1337 C C . PHE A 1 169 ? -13.428 10.463 12.228 1.00 92.44 169 PHE A C 1
ATOM 1339 O O . PHE A 1 169 ? -13.732 9.710 11.301 1.00 92.44 169 PHE A O 1
ATOM 1346 N N . ALA A 1 170 ? -13.491 10.060 13.503 1.00 94.69 170 ALA A N 1
ATOM 1347 C CA . ALA A 1 170 ? -13.977 8.732 13.897 1.00 94.69 170 ALA A CA 1
ATOM 1348 C C . ALA A 1 170 ? -15.414 8.487 13.426 1.00 94.69 170 ALA A C 1
ATOM 1350 O O . ALA A 1 170 ? -15.709 7.430 12.865 1.00 94.69 170 ALA A O 1
ATOM 1351 N N . LEU A 1 171 ? -16.290 9.483 13.590 1.00 95.31 171 LEU A N 1
ATOM 1352 C CA . LEU A 1 171 ? -17.671 9.419 13.117 1.00 95.31 171 LEU A CA 1
ATOM 1353 C C . LEU A 1 171 ? -17.753 9.360 11.585 1.00 95.31 171 LEU A C 1
ATOM 1355 O O . LEU A 1 171 ? -18.592 8.645 11.037 1.00 95.31 171 LEU A O 1
ATOM 1359 N N . LEU A 1 172 ? -16.891 10.093 10.876 1.00 94.62 172 LEU A N 1
ATOM 1360 C CA . LEU A 1 172 ? -16.802 10.009 9.419 1.00 94.62 172 LEU A CA 1
ATOM 1361 C C . LEU A 1 172 ? -16.434 8.590 8.973 1.00 94.62 172 LEU A C 1
ATOM 1363 O O . LEU A 1 172 ? -17.137 8.031 8.135 1.00 94.62 172 LEU A O 1
ATOM 1367 N N . ILE A 1 173 ? -15.375 7.996 9.528 1.00 95.38 173 ILE A N 1
ATOM 1368 C CA . ILE A 1 173 ? -14.940 6.648 9.135 1.00 95.38 173 ILE A CA 1
ATOM 1369 C C . ILE A 1 173 ? -15.997 5.595 9.486 1.00 95.38 173 ILE A C 1
ATOM 1371 O O . ILE A 1 173 ? -16.300 4.750 8.649 1.00 95.38 173 ILE A O 1
ATOM 1375 N N . GLU A 1 174 ? -16.643 5.684 10.651 1.00 95.44 174 GLU A N 1
ATOM 1376 C CA . GLU A 1 174 ? -17.784 4.826 11.008 1.00 95.44 174 GLU A CA 1
ATOM 1377 C C . GLU A 1 174 ? -18.928 4.924 9.977 1.00 95.44 174 GLU A C 1
ATOM 1379 O O . GLU A 1 174 ? -19.478 3.905 9.540 1.00 95.44 174 GLU A O 1
ATOM 1384 N N . ARG A 1 175 ? -19.257 6.142 9.521 1.00 94.38 175 ARG A N 1
ATOM 1385 C CA . ARG A 1 175 ? -20.247 6.363 8.452 1.00 94.38 175 ARG A CA 1
ATOM 1386 C C . ARG A 1 175 ? -19.795 5.765 7.121 1.00 94.38 175 ARG A C 1
ATOM 1388 O O . ARG A 1 175 ? -20.617 5.157 6.437 1.00 94.38 175 ARG A O 1
ATOM 1395 N N . LEU A 1 176 ? -18.519 5.910 6.754 1.00 94.56 176 LEU A N 1
ATOM 1396 C CA . LEU A 1 176 ? -17.969 5.288 5.546 1.00 94.56 176 LEU A CA 1
ATOM 1397 C C . LEU A 1 176 ? -18.102 3.760 5.615 1.00 94.56 176 LEU A C 1
ATOM 1399 O O . LEU A 1 176 ? -18.646 3.173 4.685 1.00 94.56 176 LEU A O 1
ATOM 1403 N N . CYS A 1 177 ? -17.707 3.129 6.725 1.00 94.56 177 CYS A N 1
ATOM 1404 C CA . CYS A 1 177 ? -17.880 1.689 6.949 1.00 94.56 177 CYS A CA 1
ATOM 1405 C C . CYS A 1 177 ? -19.346 1.256 6.802 1.00 94.56 177 CYS A C 1
ATOM 1407 O O . CYS A 1 177 ? -19.642 0.293 6.097 1.00 94.56 177 CYS A O 1
ATOM 1409 N N . SER A 1 178 ? -20.275 2.018 7.384 1.00 91.75 178 SER A N 1
ATOM 1410 C CA . SER A 1 178 ? -21.716 1.735 7.3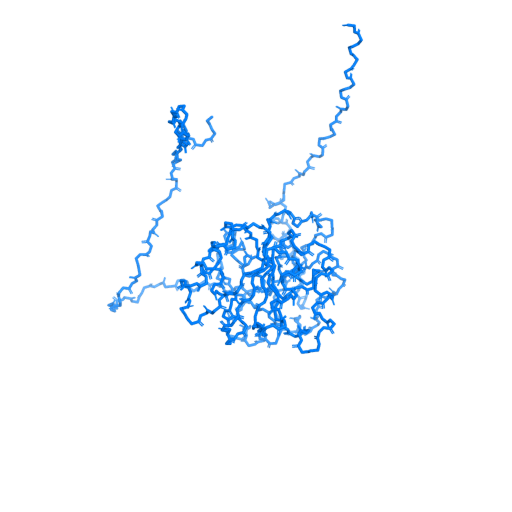00 1.00 91.75 178 SER A CA 1
ATOM 1411 C C . SER A 1 178 ? -22.265 1.797 5.867 1.00 91.75 178 SER A C 1
ATOM 1413 O O . SER A 1 178 ? -23.211 1.079 5.535 1.00 91.75 178 SER A O 1
ATOM 1415 N N . MET A 1 179 ? -21.691 2.651 5.008 1.00 91.62 179 MET A N 1
ATOM 1416 C CA . MET A 1 179 ? -22.042 2.727 3.583 1.00 91.62 179 MET A CA 1
ATOM 1417 C C . MET A 1 179 ? -21.459 1.571 2.768 1.00 91.62 179 MET A C 1
ATOM 1419 O O . MET A 1 179 ? -22.067 1.168 1.780 1.00 91.62 179 MET A O 1
ATOM 1423 N N . ILE A 1 180 ? -20.302 1.047 3.176 1.00 90.81 180 ILE A N 1
ATOM 1424 C CA . ILE A 1 180 ? -19.642 -0.083 2.515 1.00 90.81 180 ILE A CA 1
ATOM 1425 C C . ILE A 1 180 ? -20.442 -1.362 2.744 1.00 90.81 180 ILE A C 1
ATOM 1427 O O . ILE A 1 180 ? -20.791 -2.062 1.795 1.00 90.81 180 ILE A O 1
ATOM 1431 N N . ASN A 1 181 ? -20.739 -1.669 4.007 1.00 88.81 181 ASN A N 1
ATOM 1432 C CA . ASN A 1 181 ? -21.521 -2.838 4.368 1.00 88.81 181 ASN A CA 1
ATOM 1433 C C . ASN A 1 181 ? -22.190 -2.633 5.735 1.00 88.81 181 ASN A C 1
ATOM 1435 O O . ASN A 1 181 ? -21.523 -2.442 6.748 1.00 88.81 181 ASN A O 1
ATOM 1439 N N . ARG A 1 182 ? -23.523 -2.746 5.770 1.00 86.81 182 ARG A N 1
ATOM 1440 C CA . ARG A 1 182 ? -24.327 -2.588 6.993 1.00 86.81 182 ARG A CA 1
ATOM 1441 C C . ARG A 1 182 ? -24.091 -3.674 8.045 1.00 86.81 182 ARG A C 1
ATOM 1443 O O . ARG A 1 182 ? -24.531 -3.499 9.174 1.00 86.81 182 ARG A O 1
ATOM 1450 N N . SER A 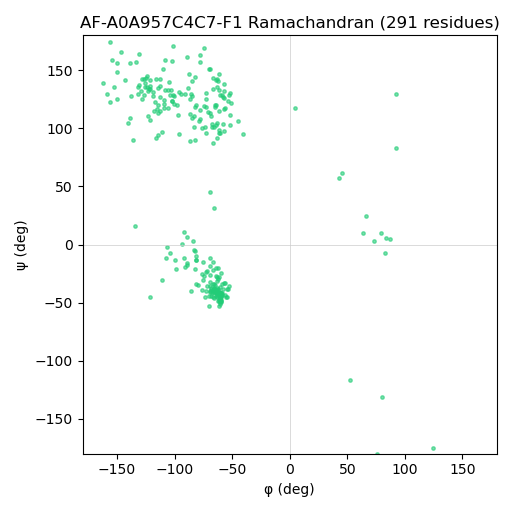1 183 ? -23.451 -4.790 7.691 1.00 90.69 183 SER A N 1
ATOM 1451 C CA . SER A 1 183 ? -23.076 -5.830 8.654 1.00 90.69 183 SER A CA 1
ATOM 1452 C C . SER A 1 183 ? -21.771 -5.530 9.394 1.00 90.69 183 SER A C 1
ATOM 1454 O O . SER A 1 183 ? -21.397 -6.318 10.258 1.00 90.69 183 SER A O 1
ATOM 1456 N N . LEU A 1 184 ? -21.057 -4.458 9.032 1.00 94.56 184 LEU A N 1
ATOM 1457 C CA . LEU A 1 184 ? -19.870 -4.021 9.759 1.00 94.56 184 LEU A CA 1
ATOM 1458 C C . LEU A 1 184 ? -20.292 -3.367 11.073 1.00 94.56 184 LEU A C 1
ATOM 1460 O O . LEU A 1 184 ? -20.993 -2.357 11.093 1.00 94.56 184 LEU A O 1
ATOM 1464 N N . GLU A 1 185 ? -19.836 -3.946 12.171 1.00 95.44 185 GLU A N 1
ATOM 1465 C CA . GLU A 1 185 ? -20.006 -3.432 13.518 1.00 95.44 185 GLU A CA 1
ATOM 1466 C C . GLU A 1 185 ? -18.739 -2.664 13.893 1.00 95.44 185 GLU A C 1
ATOM 1468 O O . GLU A 1 185 ? -17.656 -3.236 14.026 1.00 95.44 185 GLU A O 1
ATOM 1473 N N . VAL A 1 186 ? -18.872 -1.347 14.022 1.00 96.38 186 VAL A N 1
ATOM 1474 C CA . VAL A 1 186 ? -17.755 -0.451 14.319 1.00 96.38 186 VAL A CA 1
ATOM 1475 C C . VAL A 1 186 ? -17.803 -0.056 15.790 1.00 96.38 186 VAL A C 1
ATOM 1477 O O . VAL A 1 186 ? -18.789 0.514 16.255 1.00 96.38 186 VAL A O 1
ATOM 1480 N N . HIS A 1 187 ? -16.721 -0.317 16.515 1.00 96.75 187 HIS A N 1
ATOM 1481 C CA . HIS A 1 187 ? -16.504 0.188 17.865 1.00 96.75 187 HIS A CA 1
ATOM 1482 C C . HIS A 1 187 ? -15.484 1.326 17.837 1.00 96.75 187 HIS A C 1
ATOM 1484 O O . HIS A 1 187 ? -14.497 1.261 17.105 1.00 96.75 187 HIS A O 1
ATOM 1490 N N . ARG A 1 188 ? -15.712 2.377 18.629 1.00 96.94 188 ARG A N 1
ATOM 1491 C CA . ARG A 1 188 ? -14.845 3.561 18.687 1.00 96.94 188 ARG A CA 1
ATOM 1492 C C . ARG A 1 188 ? -14.186 3.671 20.049 1.00 96.94 188 ARG A C 1
ATOM 1494 O O . ARG A 1 188 ? -14.860 3.605 21.071 1.00 96.94 188 ARG A O 1
ATOM 1501 N N . ALA A 1 189 ? -12.897 3.944 20.025 1.00 96.81 189 ALA A N 1
ATOM 1502 C CA . ALA A 1 189 ? -12.091 4.373 21.146 1.00 96.81 189 ALA A CA 1
ATOM 1503 C C . ALA A 1 189 ? -11.405 5.692 20.773 1.00 96.81 189 ALA A C 1
ATOM 1505 O O . ALA A 1 189 ? -11.023 5.901 19.621 1.00 96.81 189 ALA A O 1
ATOM 1506 N N . TYR A 1 190 ? -11.276 6.592 21.745 1.00 96.62 190 TYR A N 1
ATOM 1507 C CA . TYR A 1 190 ? -10.725 7.933 21.509 1.00 96.62 190 TYR A CA 1
ATOM 1508 C C . TYR A 1 190 ? -9.310 8.125 22.059 1.00 96.62 190 TYR A C 1
ATOM 1510 O O . TYR A 1 190 ? -8.716 9.189 21.906 1.00 96.62 190 TYR A O 1
ATOM 1518 N N . ASP A 1 191 ? -8.776 7.092 22.700 1.00 95.44 191 ASP A N 1
ATOM 1519 C CA . ASP A 1 191 ? -7.439 7.040 23.266 1.00 95.44 191 ASP A CA 1
ATOM 1520 C C . ASP A 1 191 ? -6.980 5.574 23.384 1.00 95.44 191 ASP A C 1
ATOM 1522 O O . ASP A 1 191 ? -7.730 4.630 23.105 1.00 95.44 191 ASP A O 1
ATOM 1526 N N . VAL A 1 192 ? -5.717 5.392 23.773 1.00 95.38 192 VAL A N 1
ATOM 1527 C CA . VAL A 1 192 ? -5.095 4.073 23.942 1.00 95.38 192 VAL A CA 1
ATOM 1528 C C . VAL A 1 192 ? -5.799 3.244 25.019 1.00 95.38 192 VAL A C 1
ATOM 1530 O O . VAL A 1 192 ? -6.029 2.054 24.809 1.00 95.38 192 VAL A O 1
ATOM 1533 N N . GLU A 1 193 ? -6.174 3.844 26.151 1.00 95.19 193 GLU A N 1
ATOM 1534 C CA . GLU A 1 193 ? -6.773 3.114 27.274 1.00 95.19 193 GLU A CA 1
ATOM 1535 C C . GLU A 1 193 ? -8.156 2.557 26.918 1.00 95.19 193 GLU A C 1
ATOM 1537 O O . GLU A 1 193 ? -8.437 1.378 27.155 1.00 95.19 193 GLU A O 1
ATOM 1542 N N . GLN A 1 194 ? -9.003 3.368 26.282 1.00 96.12 194 GLN A N 1
ATOM 1543 C CA . GLN A 1 194 ? -10.296 2.946 25.747 1.00 96.12 194 GLN A CA 1
ATOM 1544 C C . GLN A 1 194 ? -10.125 1.863 24.685 1.00 96.12 194 GLN A C 1
ATOM 1546 O O . GLN A 1 194 ? -10.891 0.902 24.665 1.00 96.12 194 GLN A O 1
ATOM 1551 N N . GLY A 1 195 ? -9.109 1.994 23.827 1.00 95.56 195 GLY A N 1
ATOM 1552 C CA . GLY A 1 195 ? -8.802 1.014 22.790 1.00 95.56 195 GLY A CA 1
ATOM 1553 C C . GLY A 1 195 ? -8.464 -0.348 23.384 1.00 95.56 195 GLY A C 1
ATOM 1554 O O . GLY A 1 195 ? -9.102 -1.343 23.051 1.00 95.56 195 GLY A O 1
ATOM 1555 N N . LEU A 1 196 ? -7.519 -0.391 24.324 1.00 94.50 196 LEU A N 1
ATOM 1556 C CA . LEU A 1 196 ? -7.139 -1.623 25.020 1.00 94.50 196 LEU A CA 1
ATOM 1557 C C . LEU A 1 196 ? -8.302 -2.206 25.824 1.00 94.50 196 LEU A C 1
ATOM 1559 O O . LEU A 1 196 ? -8.501 -3.419 25.833 1.00 94.50 196 LEU A O 1
ATOM 1563 N N . THR A 1 197 ? -9.109 -1.358 26.459 1.00 94.75 197 THR A N 1
ATOM 1564 C CA . THR A 1 197 ? -10.326 -1.780 27.159 1.00 94.75 197 THR A CA 1
ATOM 1565 C C . THR A 1 197 ? -11.310 -2.448 26.194 1.00 94.75 197 THR A C 1
ATOM 1567 O O . THR A 1 197 ? -11.801 -3.536 26.483 1.00 94.75 197 THR A O 1
ATOM 1570 N N . ALA A 1 198 ? -11.539 -1.869 25.012 1.00 94.50 198 ALA A N 1
ATOM 1571 C CA . ALA A 1 198 ? -12.422 -2.434 23.992 1.00 94.50 198 ALA A CA 1
ATOM 1572 C C . ALA A 1 198 ? -11.964 -3.818 23.498 1.00 94.50 198 ALA A C 1
ATOM 1574 O O . ALA A 1 198 ? -12.803 -4.699 23.304 1.00 94.50 198 ALA A O 1
ATOM 1575 N N . LEU A 1 199 ? -10.649 -4.046 23.377 1.00 93.75 199 LEU A N 1
ATOM 1576 C CA . LEU A 1 199 ? -10.092 -5.351 22.989 1.00 93.75 199 LEU A CA 1
ATOM 1577 C C . LEU A 1 199 ? -10.440 -6.473 23.982 1.00 93.75 199 LEU A C 1
ATOM 1579 O O . LEU A 1 199 ? -10.549 -7.627 23.574 1.00 93.75 199 LEU A O 1
ATOM 1583 N N . HIS A 1 200 ? -10.655 -6.152 25.263 1.00 88.00 200 HIS A N 1
ATOM 1584 C CA . HIS A 1 200 ? -11.084 -7.135 26.265 1.00 88.00 200 HIS A CA 1
ATOM 1585 C C . HIS A 1 200 ? -12.560 -7.526 26.125 1.00 88.00 200 HIS A C 1
ATOM 1587 O O . HIS A 1 200 ? -12.940 -8.626 26.526 1.00 88.00 200 HIS A O 1
ATOM 1593 N N . PHE A 1 201 ? -13.398 -6.643 25.576 1.00 88.62 201 PHE A N 1
ATOM 1594 C CA . PHE A 1 201 ? -14.831 -6.896 25.412 1.00 88.62 201 PHE A CA 1
ATOM 1595 C C . PHE A 1 201 ? -15.148 -7.640 24.119 1.00 88.62 201 PHE A C 1
ATOM 1597 O O . PHE A 1 201 ? -16.010 -8.518 24.107 1.00 88.62 201 PHE A O 1
ATOM 1604 N N . GLN A 1 202 ? -14.466 -7.289 23.031 1.00 91.31 202 GLN A N 1
ATOM 1605 C CA . GLN A 1 202 ? -14.736 -7.843 21.714 1.00 91.31 202 GLN A CA 1
ATOM 1606 C C . GLN A 1 202 ? -13.456 -7.875 20.888 1.00 91.31 202 GLN A C 1
ATOM 1608 O O . GLN A 1 202 ? -12.806 -6.851 20.690 1.00 91.31 202 GLN A O 1
ATOM 1613 N N . ARG A 1 203 ? -13.109 -9.057 20.366 1.00 93.94 203 ARG A N 1
ATOM 1614 C CA . ARG A 1 203 ? -11.985 -9.206 19.440 1.00 93.94 203 ARG A CA 1
ATOM 1615 C C . ARG A 1 203 ? -12.376 -8.618 18.077 1.00 93.94 203 ARG A C 1
ATOM 1617 O O . ARG A 1 203 ? -13.324 -9.128 17.478 1.00 93.94 203 ARG A O 1
ATOM 1624 N N . PRO A 1 204 ? -11.681 -7.584 17.579 1.00 96.44 204 PRO A N 1
ATOM 1625 C CA . PRO A 1 204 ? -11.930 -7.061 16.246 1.00 96.44 204 PRO A CA 1
ATOM 1626 C C . PRO A 1 204 ? -11.294 -7.952 15.173 1.00 96.44 204 PRO A C 1
ATOM 1628 O O . PRO A 1 204 ? -10.318 -8.661 15.420 1.00 96.44 204 PRO A O 1
ATOM 1631 N N . ASP A 1 205 ? -11.827 -7.860 13.960 1.00 96.50 205 ASP A N 1
ATOM 1632 C CA . ASP A 1 205 ? -11.246 -8.434 12.745 1.00 96.50 205 ASP A CA 1
ATOM 1633 C C . ASP A 1 205 ? -10.282 -7.451 12.062 1.00 96.50 205 ASP A C 1
ATOM 1635 O O . ASP A 1 205 ? -9.479 -7.853 11.227 1.00 96.50 205 ASP A O 1
ATOM 1639 N N . LEU A 1 206 ? -10.371 -6.160 12.401 1.00 97.38 206 LEU A N 1
ATOM 1640 C CA . LEU A 1 206 ? -9.531 -5.081 11.884 1.00 97.38 206 LEU A CA 1
ATOM 1641 C C . LEU A 1 206 ? -9.434 -3.952 12.914 1.00 97.38 206 LEU A C 1
ATOM 1643 O O . LEU A 1 206 ? -10.450 -3.521 13.467 1.00 97.38 206 LEU A O 1
ATOM 1647 N N . ILE A 1 207 ? -8.225 -3.433 13.125 1.00 97.50 207 ILE A N 1
ATOM 1648 C CA . ILE A 1 207 ? -7.988 -2.246 13.953 1.00 97.50 207 ILE A CA 1
ATOM 1649 C C . ILE A 1 207 ? -7.581 -1.081 13.050 1.00 97.50 207 ILE A C 1
ATOM 1651 O O . ILE A 1 207 ? -6.611 -1.177 12.301 1.00 97.50 207 ILE A O 1
ATOM 1655 N N . MET A 1 208 ? -8.308 0.030 13.123 1.00 97.50 208 MET A N 1
ATOM 1656 C CA . MET A 1 208 ? -7.973 1.273 12.433 1.00 97.50 208 MET A CA 1
ATOM 1657 C C . MET A 1 208 ? -7.398 2.278 13.427 1.00 97.50 208 MET A C 1
ATOM 1659 O O . MET A 1 208 ? -8.016 2.557 14.453 1.00 97.50 208 MET A O 1
ATOM 1663 N N . LEU A 1 209 ? -6.240 2.846 13.106 1.00 96.38 209 LEU A N 1
ATOM 1664 C CA . LEU A 1 209 ? -5.499 3.783 13.953 1.00 96.38 209 LEU A CA 1
ATOM 1665 C C . LEU A 1 209 ? -5.306 5.104 13.209 1.00 96.38 209 LEU A C 1
ATOM 1667 O O . LEU A 1 209 ? -5.052 5.091 12.006 1.00 96.38 209 LEU A O 1
ATOM 1671 N N . ASP A 1 210 ? -5.396 6.242 13.894 1.00 93.12 210 ASP A N 1
ATOM 1672 C CA . ASP A 1 210 ? -4.889 7.506 13.356 1.00 93.12 210 ASP A CA 1
ATOM 1673 C C . ASP A 1 210 ? -3.417 7.687 13.750 1.00 93.12 210 ASP A C 1
ATOM 1675 O O . ASP A 1 210 ? -2.916 7.047 14.674 1.00 93.12 210 ASP A O 1
ATOM 1679 N N . GLU A 1 211 ? -2.701 8.561 13.039 1.00 90.75 211 GLU A N 1
ATOM 1680 C CA . GLU A 1 211 ? -1.291 8.858 13.345 1.00 90.75 211 GLU A CA 1
ATOM 1681 C C . GLU A 1 211 ? -1.093 9.350 14.792 1.00 90.75 211 GLU A C 1
ATOM 1683 O O . GLU A 1 211 ? -0.068 9.066 15.404 1.00 90.75 211 GLU A O 1
ATOM 1688 N N . ALA A 1 212 ? -2.069 10.076 15.348 1.00 91.12 212 ALA A N 1
ATOM 1689 C CA . ALA A 1 212 ? -1.965 10.673 16.676 1.00 91.12 212 ALA A CA 1
ATOM 1690 C C . ALA A 1 212 ? -1.967 9.622 17.796 1.00 91.12 212 ALA A C 1
ATOM 1692 O O . ALA A 1 212 ? -1.194 9.747 18.743 1.00 91.12 212 ALA A O 1
ATOM 1693 N N . ILE A 1 213 ? -2.798 8.583 17.680 1.00 93.25 213 ILE A N 1
ATO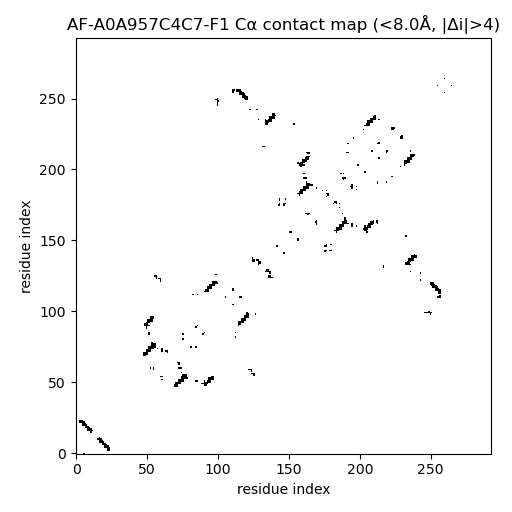M 1694 C CA . ILE A 1 213 ? -2.816 7.448 18.609 1.00 93.25 213 ILE A CA 1
ATOM 1695 C C . ILE A 1 213 ? -1.690 6.466 18.297 1.00 93.25 213 ILE A C 1
ATOM 1697 O O . ILE A 1 213 ? -1.123 5.876 19.215 1.00 93.25 213 ILE A O 1
ATOM 1701 N N . PHE A 1 214 ? -1.349 6.293 17.018 1.00 94.12 214 PHE A N 1
ATOM 1702 C CA . PHE A 1 214 ? -0.263 5.410 16.616 1.00 94.12 214 PHE A CA 1
ATOM 1703 C C . PHE A 1 214 ? 1.089 5.872 17.177 1.00 94.12 214 PHE A C 1
ATOM 1705 O O . PHE A 1 214 ? 1.817 5.058 17.747 1.00 94.12 214 PHE A O 1
ATOM 1712 N N . GLY A 1 215 ? 1.421 7.159 17.026 1.00 90.69 215 GLY A N 1
ATOM 1713 C CA . GLY A 1 215 ? 2.669 7.746 17.511 1.00 90.69 215 GLY A CA 1
ATOM 1714 C C . GLY A 1 215 ? 3.909 6.976 17.045 1.00 90.69 215 GLY A C 1
ATOM 1715 O O . GLY A 1 215 ? 4.200 6.883 15.853 1.00 90.69 215 GLY A O 1
ATOM 1716 N N . ASP A 1 216 ? 4.641 6.409 18.002 1.00 89.56 216 ASP A N 1
ATOM 1717 C CA . ASP A 1 216 ? 5.853 5.604 17.796 1.00 89.56 216 ASP A CA 1
ATOM 1718 C C . ASP A 1 216 ? 5.581 4.097 17.592 1.00 89.56 216 ASP A C 1
ATOM 1720 O O . ASP A 1 216 ? 6.510 3.285 17.564 1.00 89.56 216 ASP A O 1
ATOM 1724 N N . GLY A 1 217 ? 4.312 3.696 17.489 1.00 92.00 217 GLY A N 1
ATOM 1725 C CA . GLY A 1 217 ? 3.890 2.300 17.380 1.00 92.00 217 GLY A CA 1
ATOM 1726 C C . GLY A 1 217 ? 3.872 1.540 18.711 1.00 92.00 217 GLY A C 1
ATOM 1727 O O . GLY A 1 217 ? 3.687 0.320 18.718 1.00 92.00 217 GLY A O 1
ATOM 1728 N N . SER A 1 218 ? 4.038 2.213 19.856 1.00 93.75 218 SER A N 1
ATOM 1729 C CA . SER A 1 218 ? 3.932 1.593 21.188 1.00 93.75 218 SER A CA 1
ATOM 1730 C C . SER A 1 218 ? 2.592 0.887 21.420 1.00 93.75 218 SER A C 1
ATOM 1732 O O . SER A 1 218 ? 2.566 -0.162 22.065 1.00 93.75 218 SER A O 1
ATOM 1734 N N . ILE A 1 219 ? 1.499 1.392 20.840 1.00 94.75 219 ILE A N 1
ATOM 1735 C CA . ILE A 1 219 ? 0.183 0.743 20.892 1.00 94.75 219 ILE A CA 1
ATOM 1736 C C . ILE A 1 219 ? 0.193 -0.648 20.247 1.00 94.75 219 ILE A C 1
ATOM 1738 O O . ILE A 1 219 ? -0.327 -1.590 20.838 1.00 94.75 219 ILE A O 1
ATOM 1742 N N . LEU A 1 220 ? 0.850 -0.829 19.096 1.00 94.69 220 LEU A N 1
ATOM 1743 C CA . LEU A 1 220 ? 0.943 -2.147 18.457 1.00 94.69 220 LEU A CA 1
ATOM 1744 C C . LEU A 1 220 ? 1.695 -3.139 19.339 1.00 94.69 220 LEU A C 1
ATOM 1746 O O . LEU A 1 220 ? 1.268 -4.279 19.489 1.00 94.69 220 LEU A O 1
ATOM 1750 N N . LYS A 1 221 ? 2.780 -2.692 19.985 1.00 93.50 221 LYS A N 1
ATOM 1751 C CA . LYS A 1 221 ? 3.529 -3.527 20.933 1.00 93.50 221 LYS A CA 1
ATOM 1752 C C . LYS A 1 221 ? 2.637 -3.988 22.084 1.00 93.50 221 LYS A C 1
ATOM 1754 O O . LYS A 1 221 ? 2.708 -5.153 22.451 1.00 93.50 221 LYS A O 1
ATOM 1759 N N . GLN A 1 222 ? 1.788 -3.107 22.617 1.00 94.44 222 GLN A N 1
ATOM 1760 C CA . GLN A 1 222 ? 0.831 -3.449 23.675 1.00 94.44 222 GLN A CA 1
ATOM 1761 C C . GLN A 1 222 ? -0.277 -4.389 23.187 1.00 94.44 222 GLN A C 1
ATOM 1763 O O . GLN A 1 222 ? -0.662 -5.298 23.908 1.00 94.44 222 GLN A O 1
ATOM 1768 N N . ILE A 1 223 ? -0.770 -4.227 21.959 1.00 94.00 223 ILE A N 1
ATOM 1769 C CA . ILE A 1 223 ? -1.767 -5.142 21.385 1.00 94.00 223 ILE A CA 1
ATOM 1770 C C . ILE A 1 223 ? -1.159 -6.535 21.179 1.00 94.00 223 ILE A C 1
ATOM 1772 O O . ILE A 1 223 ? -1.789 -7.541 21.493 1.00 94.00 223 ILE A O 1
ATOM 1776 N N . HIS A 1 224 ? 0.088 -6.610 20.711 1.00 92.88 224 HIS A N 1
ATOM 1777 C CA . HIS A 1 224 ? 0.774 -7.876 20.451 1.00 92.88 224 HIS A CA 1
ATOM 1778 C C . HIS A 1 224 ? 1.118 -8.669 21.721 1.00 92.88 224 HIS A C 1
ATOM 1780 O O . HIS A 1 224 ? 1.361 -9.872 21.622 1.00 92.88 224 HIS A O 1
ATOM 1786 N N . THR A 1 225 ? 1.131 -8.051 22.911 1.00 93.62 225 THR A N 1
ATOM 1787 C CA . THR A 1 225 ? 1.273 -8.806 24.170 1.00 93.62 225 THR A CA 1
ATOM 1788 C C . THR A 1 225 ? -0.012 -9.531 24.570 1.00 93.62 225 THR A C 1
ATOM 1790 O O . THR A 1 225 ? 0.047 -10.437 25.402 1.00 93.62 225 THR A O 1
ATOM 1793 N N . ILE A 1 226 ? -1.159 -9.182 23.976 1.00 92.69 226 ILE A N 1
ATOM 1794 C CA . ILE A 1 226 ? -2.440 -9.843 24.228 1.00 92.69 226 ILE A CA 1
ATOM 1795 C C . ILE A 1 226 ? -2.505 -11.136 23.387 1.00 92.69 226 ILE A C 1
ATOM 1797 O O . ILE A 1 226 ? -2.451 -11.078 22.152 1.00 92.69 226 ILE A O 1
ATOM 1801 N N . PRO A 1 227 ? -2.643 -12.325 24.010 1.00 89.94 227 PRO A N 1
ATOM 1802 C CA . PRO A 1 227 ? -2.695 -13.588 23.277 1.00 89.94 227 PRO A CA 1
ATOM 1803 C C . PRO A 1 227 ? -3.827 -13.617 22.240 1.00 89.94 227 PRO A C 1
ATOM 1805 O O . PRO A 1 227 ? -4.990 -13.396 22.569 1.00 89.94 227 PRO A O 1
ATOM 1808 N N . GLY A 1 228 ? -3.490 -13.913 20.980 1.00 89.00 228 GLY A N 1
ATOM 1809 C CA . GLY A 1 228 ? -4.453 -13.997 19.872 1.00 89.00 228 GLY A CA 1
ATOM 1810 C C . GLY A 1 228 ? -4.763 -12.675 19.154 1.00 89.00 228 GLY A C 1
ATOM 1811 O O . GLY A 1 228 ? -5.624 -12.664 18.265 1.00 89.00 228 GLY A O 1
ATOM 1812 N N . PHE A 1 229 ? -4.076 -11.580 19.508 1.00 93.44 229 PHE A N 1
ATOM 1813 C CA . PHE A 1 229 ? -4.252 -10.258 18.887 1.00 93.44 229 PHE A CA 1
ATOM 1814 C C . PHE A 1 229 ? -3.093 -9.837 17.971 1.00 93.44 229 PHE A C 1
ATOM 1816 O O . PHE A 1 229 ? -3.255 -8.895 17.202 1.00 93.44 229 PHE A O 1
ATOM 1823 N N . ALA A 1 230 ? -1.961 -10.550 17.994 1.00 90.50 230 ALA A N 1
ATOM 1824 C CA . ALA A 1 230 ? -0.800 -10.245 17.152 1.00 90.50 230 ALA A CA 1
ATOM 1825 C C . ALA A 1 230 ? -1.073 -10.365 15.639 1.00 90.50 230 ALA A C 1
ATOM 1827 O O . ALA A 1 230 ? -0.456 -9.660 14.850 1.00 90.50 230 ALA A O 1
ATOM 1828 N N . ASP A 1 231 ? -2.018 -11.223 15.244 1.00 91.44 231 ASP A N 1
ATOM 1829 C CA . ASP A 1 231 ? -2.354 -11.468 13.835 1.00 91.44 231 ASP A CA 1
ATOM 1830 C C . ASP A 1 231 ? -3.507 -10.590 13.320 1.00 91.44 231 ASP A C 1
ATOM 1832 O O . ASP A 1 231 ? -3.939 -10.741 12.176 1.00 91.44 231 ASP A O 1
ATOM 1836 N N . ILE A 1 232 ? -4.066 -9.709 14.160 1.00 95.06 232 ILE A N 1
ATOM 1837 C CA . ILE A 1 232 ? -5.177 -8.850 13.741 1.00 95.06 232 ILE A CA 1
ATOM 1838 C C . ILE A 1 232 ? -4.627 -7.780 12.792 1.00 95.06 232 ILE A C 1
ATOM 1840 O O . ILE A 1 232 ? -3.705 -7.053 13.170 1.00 95.06 232 ILE A O 1
ATOM 1844 N N . PRO A 1 233 ? -5.182 -7.639 11.574 1.00 96.19 233 PRO A N 1
ATOM 1845 C CA . PRO A 1 233 ? -4.705 -6.639 10.639 1.00 96.19 233 PRO A CA 1
ATOM 1846 C C . PRO A 1 233 ? -4.926 -5.230 11.190 1.00 96.19 233 PRO A C 1
ATOM 1848 O O . PRO A 1 233 ? -5.948 -4.926 11.815 1.00 96.19 233 PRO A O 1
ATOM 1851 N N . THR A 1 234 ? -3.959 -4.356 10.926 1.00 96.50 234 THR A N 1
ATOM 1852 C CA . THR A 1 234 ? -3.971 -2.962 11.366 1.00 96.50 234 THR A CA 1
ATOM 1853 C C . THR A 1 234 ? -3.885 -2.015 10.175 1.00 96.50 234 THR A C 1
ATOM 1855 O O . THR A 1 234 ? -3.089 -2.197 9.252 1.00 96.50 234 THR A O 1
ATOM 1858 N N . MET A 1 235 ? -4.736 -0.994 10.185 1.00 96.12 235 MET A N 1
ATOM 1859 C CA . MET A 1 235 ? -4.823 0.032 9.152 1.0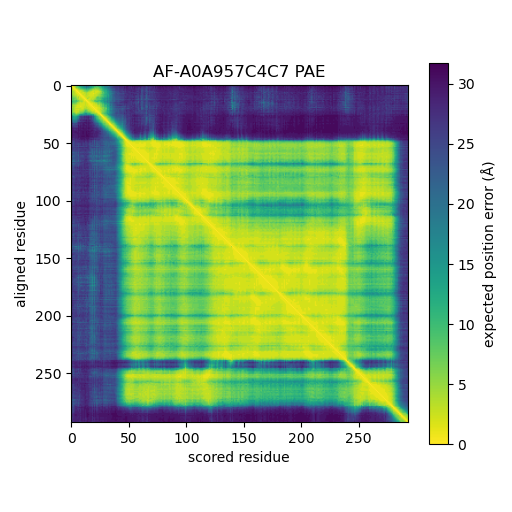0 96.12 235 MET A CA 1
ATOM 1860 C C . MET A 1 235 ? -4.508 1.393 9.762 1.00 96.12 235 MET A C 1
ATOM 1862 O O . MET A 1 235 ? -5.262 1.892 10.595 1.00 96.12 235 MET A O 1
ATOM 1866 N N . LEU A 1 236 ? -3.411 2.006 9.325 1.00 94.88 236 LEU A N 1
ATOM 1867 C CA . LEU A 1 236 ? -3.021 3.346 9.746 1.00 94.88 236 LEU A CA 1
ATOM 1868 C C . LEU A 1 236 ? -3.609 4.398 8.805 1.00 94.88 236 LEU A C 1
ATOM 1870 O O . LEU A 1 236 ? -3.449 4.314 7.591 1.00 94.88 236 LEU A O 1
ATOM 1874 N N . LEU A 1 237 ? -4.264 5.407 9.366 1.00 92.81 237 LEU A N 1
ATOM 1875 C CA . LEU A 1 237 ? -4.858 6.533 8.654 1.00 92.81 237 LEU A CA 1
ATOM 1876 C C . LEU A 1 237 ? -4.060 7.788 8.975 1.00 92.81 237 LEU A C 1
ATOM 1878 O O . LEU A 1 237 ? -4.273 8.461 9.989 1.00 92.81 237 LEU A O 1
ATOM 1882 N N . THR A 1 238 ? -3.138 8.113 8.081 1.00 87.50 238 THR A N 1
ATOM 1883 C CA . THR A 1 238 ? -2.169 9.178 8.300 1.00 87.50 238 THR A CA 1
ATOM 1884 C C . THR A 1 238 ? -2.448 10.372 7.398 1.00 87.50 238 THR A C 1
ATOM 1886 O O . THR A 1 238 ? -3.020 10.262 6.310 1.00 87.50 238 THR A O 1
ATOM 1889 N N . VAL A 1 239 ? -2.086 11.562 7.866 1.00 81.69 239 VAL A N 1
ATOM 1890 C CA . VAL A 1 239 ? -1.965 12.704 6.958 1.00 81.69 239 VAL A CA 1
ATOM 1891 C C . VAL A 1 239 ? -0.798 12.413 6.030 1.00 81.69 239 VAL A C 1
ATOM 1893 O O . VAL A 1 239 ? 0.202 11.858 6.467 1.00 81.69 239 VAL A O 1
ATOM 1896 N N . ALA A 1 240 ? -0.907 12.812 4.765 1.00 61.03 240 ALA A N 1
ATOM 1897 C CA . ALA A 1 240 ? 0.139 12.667 3.754 1.00 61.03 240 ALA A CA 1
ATOM 1898 C C . ALA A 1 240 ? 1.396 13.508 4.057 1.00 61.03 240 ALA A C 1
ATOM 1900 O O . ALA A 1 240 ? 2.036 14.000 3.129 1.00 61.03 240 ALA A O 1
ATOM 1901 N N . ARG A 1 241 ? 1.723 13.736 5.340 1.00 50.41 241 ARG A N 1
ATOM 1902 C CA . ARG A 1 241 ? 2.973 14.327 5.782 1.00 50.41 241 ARG A CA 1
ATOM 1903 C C . ARG A 1 241 ? 4.051 13.423 5.225 1.00 50.41 241 ARG A C 1
ATOM 1905 O O . ARG A 1 241 ? 4.245 12.317 5.707 1.00 50.41 241 ARG A O 1
ATOM 1912 N N . GLN A 1 242 ? 4.543 13.921 4.096 1.00 46.47 242 GLN A N 1
ATOM 1913 C CA . GLN A 1 242 ? 5.632 13.502 3.254 1.00 46.47 242 GLN A CA 1
ATOM 1914 C C . GLN A 1 242 ? 6.221 12.193 3.751 1.00 46.47 242 GLN A C 1
ATOM 1916 O O . GLN A 1 242 ? 6.803 12.159 4.829 1.00 46.47 242 GLN A O 1
ATOM 1921 N N . VAL A 1 243 ? 6.133 11.151 2.919 1.00 48.16 243 VAL A N 1
ATOM 1922 C CA . VAL A 1 243 ? 7.290 10.272 2.735 1.00 48.16 243 VAL A CA 1
ATOM 1923 C C . VAL A 1 243 ? 8.470 11.236 2.680 1.00 48.16 243 VAL A C 1
ATOM 1925 O O . VAL A 1 243 ? 8.633 11.929 1.669 1.00 48.16 243 VAL A O 1
ATOM 1928 N N . GLU A 1 244 ? 9.140 11.457 3.819 1.00 46.41 244 GLU A N 1
ATOM 1929 C CA . GLU A 1 244 ? 10.266 12.372 3.887 1.00 46.41 244 GLU A CA 1
ATOM 1930 C C . GLU A 1 244 ? 11.163 11.908 2.761 1.00 46.41 244 GLU A C 1
ATOM 1932 O O . GLU A 1 244 ? 11.304 10.694 2.583 1.00 46.41 244 GLU A O 1
ATOM 1937 N N . PRO A 1 245 ? 11.619 12.820 1.897 1.00 46.44 245 PRO A N 1
ATOM 1938 C CA . PRO A 1 245 ? 12.206 12.419 0.646 1.00 46.44 245 PRO A CA 1
ATOM 1939 C C . PRO A 1 245 ? 13.472 11.606 0.932 1.00 46.44 245 PRO A C 1
ATOM 1941 O O . PRO A 1 245 ? 14.571 12.145 0.914 1.00 46.44 245 PRO A O 1
ATOM 1944 N N . MET A 1 246 ? 13.347 10.279 1.024 1.00 53.66 246 MET A N 1
ATOM 1945 C CA . MET A 1 246 ? 14.394 9.329 0.663 1.00 53.66 246 MET A CA 1
ATOM 1946 C C . MET A 1 246 ? 14.557 9.373 -0.863 1.00 53.66 246 MET A C 1
ATOM 1948 O O . MET A 1 246 ? 14.562 8.370 -1.562 1.00 53.66 246 MET A O 1
ATOM 1952 N N . TRP A 1 247 ? 14.595 10.580 -1.426 1.00 61.91 247 TRP A N 1
ATOM 1953 C CA . TRP A 1 247 ? 15.006 10.806 -2.798 1.00 61.91 247 TRP A CA 1
ATOM 1954 C C . TRP A 1 247 ? 16.519 10.615 -2.885 1.00 61.91 247 TRP A C 1
ATOM 1956 O O . TRP A 1 247 ? 17.034 10.288 -3.955 1.00 61.91 247 TRP A O 1
ATOM 1966 N N . GLU A 1 248 ? 17.224 10.778 -1.759 1.00 67.81 248 GLU A N 1
ATOM 1967 C CA . GLU A 1 248 ? 18.574 10.262 -1.586 1.00 67.81 248 GLU A CA 1
ATOM 1968 C C . GLU A 1 248 ? 18.569 8.749 -1.817 1.00 67.81 248 GLU A C 1
ATOM 1970 O O . GLU A 1 248 ? 17.894 7.993 -1.122 1.00 67.81 248 GLU A O 1
ATOM 1975 N N . GLY A 1 249 ? 19.286 8.318 -2.854 1.00 75.12 249 GLY A N 1
ATOM 1976 C CA . GLY A 1 249 ? 19.298 6.920 -3.283 1.00 75.12 249 GLY A CA 1
ATOM 1977 C C . GLY A 1 249 ? 18.135 6.514 -4.192 1.00 75.12 249 GLY A C 1
ATOM 1978 O O . GLY A 1 249 ? 18.038 5.337 -4.538 1.00 75.12 249 GLY A O 1
ATOM 1979 N N . SER A 1 250 ? 17.278 7.450 -4.625 1.00 84.88 250 SER A N 1
ATOM 1980 C CA . SER A 1 250 ? 16.333 7.164 -5.711 1.00 84.88 250 SER A CA 1
ATOM 1981 C C . SER A 1 250 ? 17.091 6.719 -6.960 1.00 84.88 250 SER A C 1
ATOM 1983 O O . SER A 1 250 ? 18.145 7.261 -7.302 1.00 84.88 250 SER A O 1
ATOM 1985 N N . ARG A 1 251 ? 16.564 5.696 -7.628 1.00 87.25 251 ARG A N 1
ATOM 1986 C CA . ARG A 1 251 ? 17.215 5.084 -8.787 1.00 87.25 251 ARG A CA 1
ATOM 1987 C C . ARG A 1 251 ? 16.238 4.869 -9.924 1.00 87.25 251 ARG A C 1
ATOM 1989 O O . ARG A 1 251 ? 15.030 4.760 -9.718 1.00 87.25 251 ARG A O 1
ATOM 1996 N N . PHE A 1 252 ? 16.813 4.775 -11.113 1.00 90.56 252 PHE A N 1
ATOM 1997 C CA . PHE A 1 252 ? 16.156 4.331 -12.327 1.00 90.56 252 PHE A CA 1
ATOM 1998 C C . PHE A 1 252 ? 17.153 3.456 -13.086 1.00 90.56 252 PHE A C 1
ATOM 2000 O O . PHE A 1 252 ? 18.121 3.968 -13.646 1.00 90.56 252 PHE A O 1
ATOM 2007 N N . ASN A 1 253 ? 16.954 2.142 -13.049 1.00 90.69 253 ASN A N 1
ATOM 2008 C CA . ASN A 1 253 ? 17.853 1.173 -13.663 1.00 90.69 253 ASN A CA 1
ATOM 2009 C C . ASN A 1 253 ? 17.083 0.328 -14.670 1.00 90.69 253 ASN A C 1
ATOM 2011 O O . ASN A 1 253 ? 16.012 -0.190 -14.358 1.00 90.69 253 ASN A O 1
ATOM 2015 N N . VAL A 1 254 ? 17.657 0.154 -15.856 1.00 91.62 254 VAL A N 1
ATOM 2016 C CA . VAL A 1 254 ? 17.088 -0.681 -16.913 1.00 91.62 254 VAL A CA 1
ATOM 2017 C C . VAL A 1 254 ? 17.933 -1.936 -17.055 1.00 91.62 254 VAL A C 1
ATOM 2019 O O . VAL A 1 254 ? 19.161 -1.867 -17.129 1.00 91.62 254 VAL A O 1
ATOM 2022 N N . TYR A 1 255 ? 17.263 -3.077 -17.108 1.00 90.12 255 TYR A N 1
ATOM 2023 C CA . TYR A 1 255 ? 17.870 -4.387 -17.226 1.00 90.12 255 TYR A CA 1
ATOM 2024 C C . TYR A 1 255 ? 17.248 -5.156 -18.385 1.00 90.12 255 TYR A C 1
ATOM 2026 O O . TYR A 1 255 ? 16.038 -5.123 -18.609 1.00 90.12 255 TYR A O 1
ATOM 2034 N N . HIS A 1 256 ? 18.089 -5.905 -19.084 1.00 88.62 256 HIS A N 1
ATOM 2035 C CA . HIS A 1 256 ? 17.672 -6.840 -20.113 1.00 88.62 256 HIS A CA 1
ATOM 2036 C C . HIS A 1 256 ? 18.569 -8.075 -20.045 1.00 88.62 256 HIS A C 1
ATOM 2038 O O . HIS A 1 256 ? 19.767 -7.947 -19.784 1.00 88.62 256 HIS A O 1
ATOM 2044 N N . ARG A 1 257 ? 17.993 -9.266 -20.254 1.00 86.56 257 ARG A N 1
ATOM 2045 C CA . ARG A 1 257 ? 18.703 -10.548 -20.111 1.00 86.56 257 ARG A CA 1
ATOM 2046 C C . ARG A 1 257 ? 19.970 -10.606 -20.961 1.00 86.56 257 ARG A C 1
ATOM 2048 O O . ARG A 1 257 ? 21.018 -11.013 -20.472 1.00 86.56 257 ARG A O 1
ATOM 2055 N N . ASP A 1 258 ? 19.861 -10.168 -22.210 1.00 85.25 258 ASP A N 1
ATOM 2056 C CA . ASP A 1 258 ? 20.939 -10.247 -23.199 1.00 85.25 258 ASP A CA 1
ATOM 2057 C C . ASP A 1 258 ? 21.812 -8.977 -23.226 1.00 85.25 258 ASP A C 1
ATOM 2059 O O . ASP A 1 258 ? 22.628 -8.785 -24.126 1.00 85.25 258 ASP A O 1
ATOM 2063 N N . GLY A 1 259 ? 21.643 -8.096 -22.234 1.00 84.25 259 GLY A N 1
ATOM 2064 C CA . GLY A 1 259 ? 22.175 -6.738 -22.266 1.00 84.25 259 GLY A CA 1
ATOM 2065 C C . GLY A 1 259 ? 21.366 -5.817 -23.182 1.00 84.25 259 GLY A C 1
ATOM 2066 O O . GLY A 1 259 ? 20.362 -6.222 -23.766 1.00 84.25 259 GLY A O 1
ATOM 2067 N N . LEU A 1 260 ? 21.798 -4.557 -23.259 1.00 86.94 260 LEU A N 1
ATOM 2068 C CA . LEU A 1 260 ? 21.199 -3.527 -24.110 1.00 86.94 260 LEU A CA 1
ATOM 2069 C C . LEU A 1 260 ? 22.073 -3.312 -25.347 1.00 86.94 260 LEU A C 1
ATOM 2071 O O . LEU A 1 260 ? 23.292 -3.139 -25.233 1.00 86.94 260 LEU A O 1
ATOM 2075 N N . PHE A 1 261 ? 21.459 -3.277 -26.525 1.00 89.12 261 PHE A N 1
ATOM 2076 C CA . PHE A 1 261 ? 22.152 -2.941 -27.762 1.00 89.12 261 PHE A CA 1
ATOM 2077 C C . PHE A 1 261 ? 22.545 -1.453 -27.780 1.00 89.12 261 PHE A C 1
ATOM 2079 O O . PHE A 1 261 ? 21.835 -0.613 -27.221 1.00 89.12 261 PHE A O 1
ATOM 2086 N N . PRO A 1 262 ? 23.635 -1.064 -28.475 1.00 91.44 262 PRO A N 1
ATOM 2087 C CA . PRO A 1 262 ? 24.080 0.331 -28.514 1.00 91.44 262 PRO A CA 1
ATOM 2088 C C . PRO A 1 262 ? 22.999 1.330 -28.952 1.00 91.44 262 PRO A C 1
ATOM 2090 O O . PRO A 1 262 ? 22.908 2.418 -28.392 1.00 91.44 262 PRO A O 1
ATOM 2093 N N . SER A 1 263 ? 22.148 0.963 -29.915 1.00 90.69 263 SER A N 1
ATOM 2094 C CA . SER A 1 263 ? 21.029 1.804 -30.359 1.00 90.69 263 SER A CA 1
ATOM 2095 C C . SER A 1 263 ? 19.990 2.032 -29.260 1.00 90.69 263 SER A C 1
ATOM 2097 O O . SER A 1 263 ? 19.499 3.145 -29.115 1.00 90.69 263 SER A O 1
ATOM 2099 N N . GLU A 1 264 ? 19.690 1.011 -28.456 1.00 89.12 264 GLU A N 1
ATOM 2100 C CA . GLU A 1 264 ? 18.735 1.103 -27.346 1.00 89.12 264 GLU A CA 1
ATOM 2101 C C . GLU A 1 264 ? 19.279 1.991 -26.230 1.00 89.12 264 GLU A C 1
ATOM 2103 O O . GLU A 1 264 ? 18.539 2.804 -25.677 1.00 89.12 264 GLU A O 1
ATOM 2108 N N . ILE A 1 265 ? 20.581 1.888 -25.941 1.00 90.25 265 ILE A N 1
ATOM 2109 C CA . ILE A 1 265 ? 21.263 2.763 -24.983 1.00 90.25 265 ILE A CA 1
ATOM 2110 C C . ILE A 1 265 ? 21.166 4.217 -25.446 1.00 90.25 265 ILE A C 1
ATOM 2112 O O . ILE A 1 265 ? 20.764 5.077 -24.668 1.00 90.25 265 ILE A O 1
ATOM 2116 N N . LEU A 1 266 ? 21.496 4.501 -26.710 1.00 91.81 266 LEU A N 1
ATOM 2117 C CA . LEU A 1 266 ? 21.468 5.865 -27.245 1.00 91.81 266 LEU A CA 1
ATOM 2118 C C . LEU A 1 266 ? 20.053 6.461 -27.243 1.00 91.81 266 LEU A C 1
ATOM 2120 O O . LEU A 1 266 ? 19.880 7.591 -26.791 1.00 91.81 266 LEU A O 1
ATOM 2124 N N . SER A 1 267 ? 19.041 5.703 -27.678 1.00 89.38 267 SER A N 1
ATOM 2125 C CA . SER A 1 267 ? 17.641 6.146 -27.627 1.00 89.38 267 SER A CA 1
ATOM 2126 C C . SER A 1 267 ? 17.157 6.374 -26.193 1.00 89.38 267 SER A C 1
ATOM 2128 O O . SER A 1 267 ? 16.450 7.343 -25.925 1.00 89.38 267 SER A O 1
ATOM 2130 N N . SER A 1 268 ? 17.565 5.511 -25.259 1.00 87.88 268 SER A N 1
ATOM 2131 C CA . SER A 1 268 ? 17.211 5.641 -23.841 1.00 87.88 268 SER A CA 1
ATOM 2132 C C . SER A 1 268 ? 17.866 6.869 -23.206 1.00 87.88 268 SER A C 1
ATOM 2134 O O . SER A 1 268 ? 17.208 7.595 -22.466 1.00 87.88 268 SER A O 1
ATOM 2136 N N . LEU A 1 269 ? 19.141 7.138 -23.510 1.00 90.56 269 LEU A N 1
ATOM 2137 C CA . LEU A 1 269 ? 19.845 8.333 -23.038 1.00 90.56 269 LEU A CA 1
ATOM 2138 C C . LEU A 1 269 ? 19.172 9.614 -23.534 1.00 90.56 269 LEU A C 1
ATOM 2140 O O . LEU A 1 269 ? 18.962 10.519 -22.732 1.00 90.56 269 LEU A O 1
ATOM 2144 N N . ASP A 1 270 ? 18.795 9.680 -24.812 1.00 90.56 270 ASP A N 1
ATOM 2145 C CA . ASP A 1 270 ? 18.089 10.840 -25.370 1.00 90.56 270 ASP A CA 1
ATOM 2146 C C . ASP A 1 270 ? 16.743 11.076 -24.664 1.00 90.56 270 ASP A C 1
ATOM 2148 O O . ASP A 1 270 ? 16.464 12.179 -24.187 1.00 90.56 270 ASP A O 1
ATOM 2152 N N . ALA A 1 271 ? 15.942 10.020 -24.484 1.00 88.31 271 ALA A N 1
ATOM 2153 C CA . ALA A 1 271 ? 14.671 10.104 -23.766 1.00 88.31 271 ALA A CA 1
ATOM 2154 C C . ALA A 1 271 ? 14.846 10.561 -22.304 1.00 88.31 271 ALA A C 1
ATOM 2156 O O . ALA A 1 271 ? 14.109 11.428 -21.830 1.00 88.31 271 ALA A O 1
ATOM 2157 N N . ILE A 1 272 ? 15.842 10.019 -21.593 1.00 89.12 272 ILE A N 1
ATOM 2158 C CA . ILE A 1 272 ? 16.132 10.379 -20.198 1.00 89.12 272 ILE A CA 1
ATOM 2159 C C . ILE A 1 272 ? 16.607 11.832 -20.096 1.00 89.12 272 ILE A C 1
ATOM 2161 O O . ILE A 1 272 ? 16.113 12.571 -19.246 1.00 89.12 272 ILE A O 1
ATOM 2165 N N . ILE A 1 273 ? 17.530 12.270 -20.958 1.00 88.94 273 ILE A N 1
ATOM 2166 C CA . ILE A 1 273 ? 18.041 13.650 -20.959 1.00 88.94 273 ILE A CA 1
ATOM 2167 C C . ILE A 1 273 ? 16.898 14.642 -21.192 1.00 88.94 273 ILE A C 1
ATOM 2169 O O . ILE A 1 273 ? 16.806 15.638 -20.478 1.00 88.94 273 ILE A O 1
ATOM 2173 N N . ASN A 1 274 ? 15.991 14.343 -22.124 1.00 88.31 274 ASN A N 1
ATOM 2174 C CA . ASN A 1 274 ? 14.826 15.185 -22.397 1.00 88.31 274 ASN A CA 1
ATOM 2175 C C . ASN A 1 274 ? 13.792 15.176 -21.252 1.00 88.31 274 ASN A C 1
ATOM 2177 O O . ASN A 1 274 ? 13.055 16.148 -21.074 1.00 88.31 274 ASN A O 1
ATOM 2181 N N . GLY A 1 275 ? 13.747 14.106 -20.451 1.00 84.88 275 GLY A N 1
ATOM 2182 C CA . GLY A 1 275 ? 12.881 13.989 -19.275 1.00 84.88 275 GLY A CA 1
ATOM 2183 C C . GLY A 1 275 ? 13.427 14.649 -18.001 1.00 84.88 275 GLY A C 1
ATOM 2184 O O . GLY A 1 275 ? 12.653 14.971 -17.096 1.00 84.88 275 GLY A O 1
ATOM 2185 N N . LEU A 1 276 ? 14.741 14.876 -17.902 1.00 85.00 276 LEU A N 1
ATOM 2186 C CA . LEU A 1 276 ? 15.383 15.425 -16.707 1.00 85.00 276 LEU A CA 1
ATOM 2187 C C . LEU A 1 276 ? 15.584 16.942 -16.806 1.00 85.00 276 LEU A C 1
ATOM 2189 O O . LEU A 1 276 ? 16.140 17.465 -17.766 1.00 85.00 276 LEU A O 1
ATOM 2193 N N . LYS A 1 277 ? 15.190 17.669 -15.753 1.00 81.44 277 LYS A N 1
ATOM 2194 C CA . LYS A 1 277 ? 15.467 19.107 -15.612 1.00 81.44 277 LYS A CA 1
ATOM 2195 C C . LYS A 1 277 ? 16.561 19.332 -14.566 1.00 81.44 277 LYS A C 1
ATOM 2197 O O . LYS A 1 277 ? 16.450 18.777 -13.468 1.00 81.44 277 LYS A O 1
ATOM 2202 N N . PRO A 1 278 ? 17.585 20.158 -14.851 1.00 81.62 278 PRO A N 1
ATOM 2203 C CA . PRO A 1 278 ? 18.590 20.498 -13.856 1.00 81.62 278 PRO A CA 1
ATOM 2204 C C . PRO A 1 278 ? 17.931 21.212 -12.673 1.00 81.62 278 PRO A C 1
ATOM 2206 O O . PRO A 1 278 ? 17.127 22.129 -12.845 1.00 81.62 278 PRO A O 1
ATOM 2209 N N . ARG A 1 279 ? 18.278 20.789 -11.456 1.00 79.19 279 ARG A N 1
ATOM 2210 C CA . ARG A 1 279 ? 17.875 21.463 -10.220 1.00 79.19 279 ARG A CA 1
ATOM 2211 C C . ARG A 1 279 ? 19.014 22.383 -9.808 1.00 79.19 279 ARG A C 1
ATOM 2213 O O . ARG A 1 279 ? 19.981 21.939 -9.198 1.00 79.19 279 ARG A O 1
ATOM 2220 N N . THR A 1 280 ? 18.944 23.654 -10.181 1.00 69.38 280 THR A N 1
ATOM 2221 C CA . THR A 1 280 ? 19.904 24.650 -9.704 1.00 69.38 280 THR A CA 1
ATOM 2222 C C . THR A 1 280 ? 19.663 24.889 -8.217 1.00 69.38 280 THR A C 1
ATOM 2224 O O . THR A 1 280 ? 18.619 25.403 -7.818 1.00 69.38 280 THR A O 1
ATOM 2227 N N . TYR A 1 281 ? 20.627 24.495 -7.385 1.00 54.91 281 TYR A N 1
ATOM 2228 C CA . TYR A 1 281 ? 20.647 24.860 -5.973 1.00 54.91 281 TYR A CA 1
ATOM 2229 C C . TYR A 1 281 ? 20.837 26.379 -5.894 1.00 54.91 281 TYR A C 1
ATOM 2231 O O . TYR A 1 281 ? 21.939 26.889 -6.092 1.00 54.91 281 TYR A O 1
ATOM 2239 N N . ILE A 1 282 ? 19.758 27.126 -5.657 1.00 50.72 282 ILE A N 1
ATOM 2240 C CA . ILE A 1 282 ? 19.884 28.531 -5.279 1.00 50.72 282 ILE A CA 1
ATOM 2241 C C . ILE A 1 282 ? 20.373 28.507 -3.835 1.00 50.72 282 ILE A C 1
ATOM 2243 O O . ILE A 1 282 ? 19.593 28.262 -2.914 1.00 50.72 282 ILE A O 1
ATOM 2247 N N . HIS A 1 283 ? 21.674 28.720 -3.636 1.00 44.34 283 HIS A N 1
ATOM 2248 C CA . HIS A 1 283 ? 22.184 29.125 -2.333 1.00 44.34 283 HIS A CA 1
ATOM 2249 C C . HIS A 1 283 ? 21.352 30.336 -1.903 1.00 44.34 283 HIS A C 1
ATOM 2251 O O . HIS A 1 283 ? 21.439 31.397 -2.521 1.00 44.34 283 HIS A O 1
ATOM 2257 N N . LYS A 1 284 ? 20.515 30.184 -0.870 1.00 42.84 284 LYS A N 1
ATOM 2258 C CA . LYS A 1 284 ? 20.024 31.338 -0.120 1.00 42.84 284 LYS A CA 1
ATOM 2259 C C . LYS A 1 284 ? 21.271 31.992 0.464 1.00 42.84 284 LYS A C 1
ATOM 2261 O O . LYS A 1 284 ? 21.795 31.525 1.468 1.00 42.84 284 LYS A O 1
ATOM 2266 N N . SER A 1 285 ? 21.793 33.000 -0.223 1.00 38.62 285 SER A N 1
ATOM 2267 C CA . SER A 1 285 ? 22.761 33.921 0.344 1.00 38.62 285 SER A CA 1
ATOM 2268 C C . SER A 1 285 ? 22.121 34.513 1.591 1.00 38.62 285 SER A C 1
ATOM 2270 O O . SER A 1 285 ? 21.065 35.147 1.498 1.00 38.62 285 SER A O 1
ATOM 2272 N N . GLU A 1 286 ? 22.736 34.244 2.738 1.00 40.41 286 GLU A N 1
ATOM 2273 C CA . GLU A 1 286 ? 22.472 34.909 4.005 1.00 40.41 286 GLU A CA 1
ATOM 2274 C C . GLU A 1 286 ? 22.390 36.414 3.751 1.00 40.41 286 GLU A C 1
ATOM 2276 O O . GLU A 1 286 ? 23.383 37.080 3.464 1.00 40.41 286 GLU A O 1
ATOM 2281 N N . THR A 1 287 ? 21.175 36.951 3.796 1.00 35.03 287 THR A N 1
ATOM 2282 C CA . THR A 1 287 ? 20.982 38.383 3.976 1.00 35.03 287 THR A CA 1
ATOM 2283 C C . THR A 1 287 ? 21.093 38.591 5.474 1.00 35.03 287 THR A C 1
ATOM 2285 O O . THR A 1 287 ? 20.135 38.422 6.223 1.00 35.03 287 THR A O 1
ATOM 2288 N N . THR A 1 288 ? 22.321 38.835 5.919 1.00 36.16 288 THR A N 1
ATOM 2289 C CA . THR A 1 288 ? 22.597 39.423 7.223 1.00 36.16 288 THR A CA 1
ATOM 2290 C C . THR A 1 288 ? 21.936 40.796 7.227 1.00 36.16 288 THR A C 1
ATOM 2292 O O . THR A 1 288 ? 22.509 41.758 6.717 1.00 36.16 288 THR A O 1
ATOM 2295 N N . ASP A 1 289 ? 20.720 40.887 7.764 1.00 33.19 289 ASP A N 1
ATOM 2296 C CA . ASP A 1 289 ? 20.131 42.164 8.160 1.00 33.19 289 ASP A CA 1
ATOM 2297 C C . ASP A 1 289 ? 20.956 42.711 9.332 1.00 33.19 289 ASP A C 1
ATOM 2299 O O . ASP A 1 289 ? 20.699 42.467 10.510 1.00 33.19 289 ASP A O 1
ATOM 2303 N N . GLN A 1 290 ? 22.008 43.447 8.979 1.00 37.19 290 GLN A N 1
ATOM 2304 C CA . GLN A 1 290 ? 22.492 44.547 9.792 1.00 37.19 290 GLN A CA 1
ATOM 2305 C C . GLN A 1 290 ? 21.490 45.692 9.657 1.00 37.19 290 GLN A C 1
ATOM 2307 O O . GLN A 1 290 ? 21.607 46.501 8.745 1.00 37.19 290 GLN A O 1
ATOM 2312 N N . PHE A 1 291 ? 20.552 45.799 10.593 1.00 32.88 291 PHE A N 1
ATOM 2313 C CA . PHE A 1 291 ? 20.032 47.104 10.994 1.00 32.88 291 PHE A CA 1
ATOM 2314 C C . PHE A 1 291 ? 19.918 47.167 12.514 1.00 32.88 291 PHE A C 1
ATOM 2316 O O . PHE A 1 291 ? 18.916 46.821 13.132 1.00 32.88 291 PHE A O 1
ATOM 2323 N N . THR A 1 292 ? 21.022 47.615 13.104 1.00 35.03 292 THR A N 1
ATOM 2324 C CA . THR A 1 292 ? 21.084 48.277 14.401 1.00 35.03 292 THR A CA 1
ATOM 2325 C C . THR A 1 292 ? 20.619 49.722 14.205 1.00 35.03 292 THR A C 1
ATOM 2327 O O . THR A 1 292 ? 21.340 50.495 13.576 1.00 35.03 292 THR A O 1
ATOM 2330 N N . HIS A 1 293 ? 19.421 50.055 14.692 1.00 35.69 293 HIS A N 1
ATOM 2331 C CA . HIS A 1 293 ? 19.054 51.241 15.491 1.00 35.69 293 HIS A CA 1
ATOM 2332 C C . HIS A 1 293 ? 17.552 51.520 15.440 1.00 35.69 293 HIS A C 1
ATOM 2334 O O . HIS A 1 293 ? 16.993 51.595 14.326 1.00 35.69 293 HIS A O 1
#

Sequence (293 aa):
EAHGGRIWVESQEGVGSCFTFSLPISERFYVQSVPTQKGGDLDNKTTRDYVLVLEKDPAVVTLLQHHISDFDLVQVRNMHSLREMIITYHPRALIRNVRPDTREMLAPEVLEMGVPCIDCTLPSAAWVAEERGVTVCLTKPITSNILMHEIARFGTVRHILILFSDRDFALLIERLCSMINRSLEVHRAYDVEQGLTALHFQRPDLIMLDEAIFGDGSILKQIHTIPGFADIPTMLLTVARQVEPMWEGSRFNVYHRDGLFPSEILSSLDAIINGLKPRTYIHKSETTDQFTH